Protein AF-A0A7W7ZHD9-F1 (afdb_monomer)

Sequence (230 aa):
MAAFVAQPAGSQAANLDRSTIVLDAAHGGIDGGAQIGEQVAEKDVTLTVAERLRVLLTADGFHVVMTRDGEADGGSLDHRAEVANRSNAVACVVVHASSSTKGVLVGTSALRSSVMRAANRPREEARTGVPWGRAQEAYVAQSGLLANQIGTALTRAGIPATMMRVMMRPLDNLTCPAISIEVGALSGEGAKATPVTDGGYQQRLAEAIAASLQLWRNQAQPADSMGAGL

Structure (mmCIF, N/CA/C/O backbone):
data_AF-A0A7W7ZHD9-F1
#
_entry.id   AF-A0A7W7ZHD9-F1
#
loop_
_atom_site.group_PDB
_atom_site.id
_atom_site.type_symbol
_atom_site.label_atom_id
_atom_site.label_alt_id
_atom_site.label_comp_id
_atom_site.label_asym_id
_atom_site.label_entity_id
_atom_site.label_seq_id
_atom_site.pdbx_PDB_ins_code
_atom_site.Cartn_x
_atom_site.Cartn_y
_atom_site.Cartn_z
_atom_site.occupancy
_atom_site.B_iso_or_equiv
_atom_site.auth_seq_id
_atom_site.auth_comp_id
_atom_site.auth_asym_id
_atom_site.auth_atom_id
_atom_site.pdbx_PDB_model_num
ATOM 1 N N . MET A 1 1 ? 10.851 -8.353 -61.183 1.00 40.66 1 MET A N 1
ATOM 2 C CA . MET A 1 1 ? 11.429 -8.262 -59.825 1.00 40.66 1 MET A CA 1
ATOM 3 C C . MET A 1 1 ? 10.644 -7.207 -59.063 1.00 40.66 1 MET A C 1
ATOM 5 O O . MET A 1 1 ? 10.754 -6.040 -59.404 1.00 40.66 1 MET A O 1
ATOM 9 N N . ALA A 1 2 ? 9.777 -7.616 -58.135 1.00 38.25 2 ALA A N 1
ATOM 10 C CA . ALA A 1 2 ? 9.009 -6.700 -57.294 1.00 38.25 2 ALA A CA 1
ATOM 11 C C . ALA A 1 2 ? 9.774 -6.486 -55.981 1.00 38.25 2 ALA A C 1
ATOM 13 O O . ALA A 1 2 ? 10.121 -7.457 -55.311 1.00 38.25 2 ALA A O 1
ATOM 14 N N . ALA A 1 3 ? 10.082 -5.232 -55.657 1.00 36.22 3 ALA A N 1
ATOM 15 C CA . ALA A 1 3 ? 10.747 -4.865 -54.415 1.00 36.22 3 ALA A CA 1
ATOM 16 C C . ALA A 1 3 ? 9.742 -4.928 -53.256 1.00 36.22 3 ALA A C 1
ATOM 18 O O . ALA A 1 3 ? 8.698 -4.278 -53.292 1.00 36.22 3 ALA A O 1
ATOM 19 N N . PHE A 1 4 ? 10.060 -5.725 -52.238 1.00 37.47 4 PHE A N 1
ATOM 20 C CA . PHE A 1 4 ? 9.306 -5.803 -50.994 1.00 37.47 4 PHE A CA 1
ATOM 21 C C . PHE A 1 4 ? 9.678 -4.586 -50.139 1.00 37.47 4 PHE A C 1
ATOM 23 O O . PHE A 1 4 ? 10.802 -4.489 -49.646 1.00 37.47 4 PHE A O 1
ATOM 30 N N . VAL A 1 5 ? 8.761 -3.628 -49.999 1.00 47.00 5 VAL A N 1
ATOM 31 C CA . VAL A 1 5 ? 8.919 -2.522 -49.047 1.00 47.00 5 VAL A CA 1
ATOM 32 C C . VAL A 1 5 ? 8.603 -3.081 -47.664 1.00 47.00 5 VAL A C 1
ATOM 34 O O . VAL A 1 5 ? 7.449 -3.374 -47.357 1.00 47.00 5 VAL A O 1
ATOM 37 N N . ALA A 1 6 ? 9.633 -3.272 -46.841 1.00 43.88 6 ALA A N 1
ATOM 38 C CA . ALA A 1 6 ? 9.457 -3.614 -45.438 1.00 43.88 6 ALA A CA 1
ATOM 39 C C . ALA A 1 6 ? 8.755 -2.446 -44.728 1.00 43.88 6 ALA A C 1
ATOM 41 O O . ALA A 1 6 ? 9.271 -1.329 -44.687 1.00 43.88 6 ALA A O 1
ATOM 42 N N . GLN A 1 7 ? 7.560 -2.702 -44.197 1.00 42.22 7 GLN A N 1
ATOM 43 C CA . GLN A 1 7 ? 6.879 -1.766 -43.307 1.00 42.22 7 GLN A CA 1
ATOM 44 C C . GLN A 1 7 ? 7.712 -1.593 -42.027 1.00 42.22 7 GLN A C 1
ATOM 46 O O . GLN A 1 7 ? 8.280 -2.578 -41.544 1.00 42.22 7 GLN A O 1
ATOM 51 N N . PRO A 1 8 ? 7.798 -0.378 -41.454 1.00 44.56 8 PRO A N 1
ATOM 52 C CA . PRO A 1 8 ? 8.443 -0.205 -40.164 1.00 44.56 8 PRO A CA 1
ATOM 53 C C . PRO A 1 8 ? 7.666 -1.021 -39.131 1.00 44.56 8 PRO A C 1
ATOM 55 O O . PRO A 1 8 ? 6.437 -0.954 -39.075 1.00 44.56 8 PRO A O 1
ATOM 58 N N . ALA A 1 9 ? 8.386 -1.814 -38.338 1.00 45.75 9 ALA A N 1
ATOM 59 C CA . ALA A 1 9 ? 7.821 -2.531 -37.210 1.00 45.75 9 ALA A CA 1
ATOM 60 C C . ALA A 1 9 ? 7.196 -1.503 -36.260 1.00 45.75 9 ALA A C 1
ATOM 62 O O . ALA A 1 9 ? 7.902 -0.815 -35.524 1.00 45.75 9 ALA A O 1
ATOM 63 N N . GLY A 1 10 ? 5.870 -1.363 -36.315 1.00 37.97 10 GLY A N 1
ATOM 64 C CA . GLY A 1 10 ? 5.127 -0.674 -35.276 1.00 37.97 10 GLY A CA 1
ATOM 65 C C . GLY A 1 10 ? 5.486 -1.343 -33.959 1.00 37.97 10 GLY A C 1
ATOM 66 O O . GLY A 1 10 ? 5.337 -2.558 -33.820 1.00 37.97 10 GLY A O 1
ATOM 67 N N . SER A 1 11 ? 6.016 -0.566 -33.021 1.00 44.19 11 SER A N 1
ATOM 68 C CA . SER A 1 11 ? 6.189 -0.993 -31.644 1.00 44.19 11 SER A CA 1
ATOM 69 C C . SER A 1 11 ? 4.819 -1.425 -31.131 1.00 44.19 11 SER A C 1
ATOM 71 O O . SER A 1 11 ? 3.965 -0.599 -30.814 1.00 44.19 11 SER A O 1
ATOM 73 N N . GLN A 1 12 ? 4.577 -2.736 -31.080 1.00 40.62 12 GLN A N 1
ATOM 74 C CA . GLN A 1 12 ? 3.517 -3.263 -30.240 1.00 40.62 12 GLN A CA 1
ATOM 75 C C . GLN A 1 12 ? 3.903 -2.869 -28.820 1.00 40.62 12 GLN A C 1
ATOM 77 O O . GLN A 1 12 ? 4.767 -3.498 -28.211 1.00 40.62 12 GLN A O 1
ATOM 82 N N . ALA A 1 13 ? 3.317 -1.780 -28.318 1.00 47.75 13 ALA A N 1
ATOM 83 C CA . ALA A 1 13 ? 3.264 -1.535 -26.892 1.00 47.75 13 ALA A CA 1
ATOM 84 C C . ALA A 1 13 ? 2.753 -2.839 -26.282 1.00 47.75 13 ALA A C 1
ATOM 86 O O . ALA A 1 13 ? 1.641 -3.261 -26.606 1.00 47.75 13 ALA A O 1
ATOM 87 N N . ALA A 1 14 ? 3.606 -3.524 -25.514 1.00 49.09 14 ALA A N 1
ATOM 88 C CA . ALA A 1 14 ? 3.233 -4.755 -24.841 1.00 49.09 14 ALA A CA 1
ATOM 89 C C . ALA A 1 14 ? 1.888 -4.496 -24.164 1.00 49.09 14 ALA A C 1
ATOM 91 O O . ALA A 1 14 ? 1.750 -3.535 -23.400 1.00 49.09 14 ALA A O 1
ATOM 92 N N . ASN A 1 15 ? 0.875 -5.265 -24.555 1.00 49.31 15 ASN A N 1
ATOM 93 C CA . ASN A 1 15 ? -0.478 -5.099 -24.060 1.00 49.31 15 ASN A CA 1
ATOM 94 C C . ASN A 1 15 ? -0.431 -5.531 -22.590 1.00 49.31 15 ASN A C 1
ATOM 96 O O . ASN A 1 15 ? -0.541 -6.717 -22.294 1.00 49.31 15 ASN A O 1
ATOM 100 N N . LEU A 1 16 ? -0.107 -4.592 -21.692 1.00 55.06 16 LEU A N 1
ATOM 101 C CA . LEU A 1 16 ? -0.143 -4.820 -20.254 1.00 55.06 16 LEU A CA 1
ATOM 102 C C . LEU A 1 16 ? -1.522 -5.396 -19.958 1.00 55.06 16 LEU A C 1
ATOM 104 O O . LEU A 1 16 ? -2.520 -4.819 -20.396 1.00 55.06 16 LEU A O 1
ATOM 108 N N . ASP A 1 17 ? -1.587 -6.515 -19.243 1.00 61.62 17 ASP A N 1
ATOM 109 C CA . ASP A 1 17 ? -2.847 -6.905 -18.633 1.00 61.62 17 ASP A CA 1
ATOM 110 C C . ASP A 1 17 ? -3.190 -5.805 -17.627 1.00 61.62 17 ASP A C 1
ATOM 112 O O . ASP A 1 17 ? -2.654 -5.745 -16.519 1.00 61.62 17 ASP A O 1
ATOM 116 N N . ARG A 1 18 ? -4.028 -4.856 -18.062 1.00 69.25 18 ARG A N 1
ATOM 117 C CA . ARG A 1 18 ? -4.333 -3.628 -17.319 1.00 69.25 18 ARG A CA 1
ATOM 118 C C . ARG A 1 18 ? -5.143 -3.893 -16.048 1.00 69.25 18 ARG A C 1
ATOM 120 O O . ARG A 1 18 ? -5.634 -2.954 -15.427 1.00 69.25 18 ARG A O 1
ATOM 127 N N . SER A 1 19 ? -5.306 -5.154 -15.676 1.00 85.06 19 SER A N 1
ATOM 128 C CA . SER A 1 19 ? -6.219 -5.606 -14.641 1.00 85.06 19 SER A CA 1
ATOM 129 C C . SER A 1 19 ? -5.495 -6.160 -13.420 1.00 85.06 19 SER A C 1
ATOM 131 O O . SER A 1 19 ? -6.178 -6.533 -12.475 1.00 85.06 19 SER A O 1
ATOM 133 N N . THR A 1 20 ? -4.157 -6.209 -13.386 1.00 95.69 20 THR A N 1
ATOM 134 C CA . THR A 1 20 ? -3.449 -6.780 -12.228 1.00 95.69 20 THR A CA 1
ATOM 135 C C . THR A 1 20 ? -3.080 -5.731 -11.182 1.00 95.69 20 THR A C 1
ATOM 137 O O . THR A 1 20 ? -2.382 -4.761 -11.481 1.00 95.69 20 THR A O 1
ATOM 140 N N . ILE A 1 21 ? -3.495 -5.949 -9.933 1.00 97.69 21 ILE A N 1
ATOM 141 C CA . ILE A 1 21 ? -3.075 -5.170 -8.760 1.00 97.69 21 ILE A CA 1
ATOM 142 C C . ILE A 1 21 ? -2.333 -6.094 -7.805 1.00 97.69 21 ILE A C 1
ATOM 144 O O . ILE A 1 21 ? -2.818 -7.181 -7.491 1.00 97.69 21 ILE A O 1
ATOM 148 N N . VAL A 1 22 ? -1.179 -5.650 -7.313 1.00 98.19 22 VAL A N 1
ATOM 149 C CA . VAL A 1 22 ? -0.467 -6.351 -6.242 1.00 98.19 22 VAL A CA 1
ATOM 150 C C . VAL A 1 22 ? -0.752 -5.673 -4.911 1.00 98.19 22 VAL A C 1
ATOM 152 O O . VAL A 1 22 ? -0.621 -4.455 -4.785 1.00 98.19 22 VAL A O 1
ATOM 155 N N . LEU A 1 23 ? -1.107 -6.473 -3.912 1.00 98.69 23 LEU A N 1
ATOM 156 C CA . LEU A 1 23 ? -1.279 -6.050 -2.530 1.00 98.69 23 LEU A CA 1
ATOM 157 C C . LEU A 1 23 ? -0.229 -6.748 -1.664 1.00 98.69 23 LEU A C 1
ATOM 159 O O . LEU A 1 23 ? -0.177 -7.975 -1.585 1.00 98.69 23 LEU A O 1
ATOM 163 N N . ASP A 1 24 ? 0.611 -5.956 -1.010 1.00 98.38 24 ASP A N 1
ATOM 164 C CA . ASP A 1 24 ? 1.592 -6.435 -0.047 1.00 98.38 24 ASP A CA 1
ATOM 165 C C . ASP A 1 24 ? 1.122 -6.101 1.367 1.00 98.38 24 ASP A C 1
ATOM 167 O O . ASP A 1 24 ? 1.204 -4.956 1.809 1.00 98.38 24 ASP A O 1
ATOM 171 N N . ALA A 1 25 ? 0.597 -7.100 2.076 1.00 98.25 25 ALA A N 1
ATOM 172 C CA . ALA A 1 25 ? 0.298 -6.969 3.496 1.00 98.25 25 ALA A CA 1
ATOM 173 C C . ALA A 1 25 ? 1.614 -7.095 4.275 1.00 98.25 25 ALA A C 1
ATOM 175 O O . ALA A 1 25 ? 2.169 -8.197 4.371 1.00 98.25 25 ALA A O 1
ATOM 176 N N . ALA A 1 26 ? 2.132 -5.985 4.807 1.00 96.94 26 ALA A N 1
ATOM 177 C CA . ALA A 1 26 ? 3.417 -5.981 5.498 1.00 96.94 26 ALA A CA 1
ATOM 178 C C . ALA A 1 26 ? 3.431 -6.945 6.693 1.00 96.94 26 ALA A C 1
ATOM 180 O O . ALA A 1 26 ? 2.376 -7.269 7.257 1.00 96.94 26 ALA A O 1
ATOM 181 N N . HIS A 1 27 ? 4.638 -7.387 7.062 1.00 96.38 27 HIS A N 1
ATOM 182 C CA . HIS A 1 27 ? 4.877 -8.369 8.126 1.00 96.38 27 HIS A CA 1
ATOM 183 C C . HIS A 1 27 ? 4.177 -9.715 7.849 1.00 96.38 27 HIS A C 1
ATOM 185 O O . HIS A 1 27 ? 3.740 -9.970 6.723 1.00 96.38 27 HIS A O 1
ATOM 191 N N . GLY A 1 28 ? 4.114 -10.610 8.834 1.00 94.62 28 GLY A N 1
ATOM 192 C CA . GLY A 1 28 ? 3.501 -11.934 8.711 1.00 94.62 28 GLY A CA 1
ATOM 193 C C . GLY A 1 28 ? 4.299 -13.019 9.434 1.00 94.62 28 GLY A C 1
ATOM 194 O O . GLY A 1 28 ? 5.487 -12.864 9.718 1.00 94.62 28 GLY A O 1
ATOM 195 N N . GLY A 1 29 ? 3.663 -14.161 9.701 1.00 93.06 29 GLY A N 1
ATOM 196 C CA . GLY A 1 29 ? 4.294 -15.258 10.431 1.00 93.06 29 GLY A CA 1
ATOM 197 C C . GLY A 1 29 ? 4.818 -14.803 11.793 1.00 93.06 29 GLY A C 1
ATOM 198 O O . GLY A 1 29 ? 4.044 -14.317 12.626 1.00 93.06 29 GLY A O 1
ATOM 199 N N . ILE A 1 30 ? 6.128 -14.975 12.008 1.00 93.25 30 ILE A N 1
ATOM 200 C CA . ILE A 1 30 ? 6.831 -14.574 13.238 1.00 93.25 30 ILE A CA 1
ATOM 201 C C . ILE A 1 30 ? 7.106 -13.066 13.313 1.00 93.25 30 ILE A C 1
ATOM 203 O O . ILE A 1 30 ? 7.286 -12.533 14.406 1.00 93.25 30 ILE A O 1
ATOM 207 N N . ASP A 1 31 ? 7.133 -12.376 12.173 1.00 94.75 31 ASP A N 1
ATOM 208 C CA . ASP A 1 31 ? 7.246 -10.925 12.143 1.00 94.75 31 ASP A CA 1
ATOM 209 C C . ASP A 1 31 ? 5.862 -10.323 12.411 1.00 94.75 31 ASP A C 1
ATOM 211 O O . ASP A 1 31 ? 4.975 -10.349 11.558 1.00 94.75 31 ASP A O 1
ATOM 215 N N . GLY A 1 32 ? 5.653 -9.835 13.633 1.00 94.50 32 GLY A N 1
ATOM 216 C CA . GLY A 1 32 ? 4.402 -9.195 14.040 1.00 94.50 32 GLY A CA 1
ATOM 217 C C . GLY A 1 32 ? 4.271 -7.738 13.590 1.00 94.50 32 GLY A C 1
ATOM 218 O O . GLY A 1 32 ? 3.161 -7.206 13.602 1.00 94.50 32 GLY A O 1
ATOM 219 N N . GLY A 1 33 ? 5.375 -7.097 13.195 1.00 95.25 33 GLY A N 1
ATOM 220 C CA . GLY A 1 33 ? 5.444 -5.644 13.044 1.00 95.25 33 GLY A CA 1
ATOM 221 C C . GLY A 1 33 ? 5.213 -4.896 14.360 1.00 95.25 33 GLY A C 1
ATOM 222 O O . GLY A 1 33 ? 5.516 -5.398 15.447 1.00 95.25 33 GLY A O 1
ATOM 223 N N . ALA A 1 34 ? 4.705 -3.668 14.270 1.00 93.44 34 ALA A N 1
ATOM 224 C CA . ALA A 1 34 ? 4.409 -2.842 15.434 1.00 93.44 34 ALA A CA 1
ATOM 225 C C . ALA A 1 34 ? 3.262 -3.409 16.293 1.00 93.44 34 ALA A C 1
ATOM 227 O O . ALA A 1 34 ? 2.321 -4.030 15.801 1.00 93.44 34 ALA A O 1
ATOM 228 N N . GLN A 1 35 ? 3.294 -3.122 17.597 1.00 94.19 35 GLN A N 1
ATOM 229 C CA . GLN A 1 35 ? 2.161 -3.394 18.481 1.00 94.19 35 GLN A CA 1
ATOM 230 C C . GLN A 1 35 ? 1.105 -2.282 18.346 1.00 94.19 35 GLN A C 1
ATOM 232 O O . GLN A 1 35 ? 1.385 -1.094 18.549 1.00 94.19 35 GLN A O 1
ATOM 237 N N . ILE A 1 36 ? -0.133 -2.664 18.036 1.00 90.25 36 ILE A N 1
ATOM 238 C CA . ILE A 1 36 ? -1.295 -1.779 17.937 1.00 90.25 36 ILE A CA 1
ATOM 239 C C . ILE A 1 36 ? -2.173 -1.976 19.179 1.00 90.25 36 ILE A C 1
ATOM 241 O O . ILE A 1 36 ? -2.865 -2.982 19.348 1.00 90.25 36 ILE A O 1
ATOM 245 N N . GLY A 1 37 ? -2.153 -0.983 20.071 1.00 83.69 37 GLY A N 1
ATOM 246 C CA . GLY A 1 37 ? -2.801 -1.102 21.378 1.00 83.69 37 GLY A CA 1
ATOM 247 C C . GLY A 1 37 ? -2.117 -2.167 22.238 1.00 83.69 37 GLY A C 1
ATOM 248 O O . GLY A 1 37 ? -0.903 -2.320 22.184 1.00 83.69 37 GLY A O 1
ATOM 249 N N . GLU A 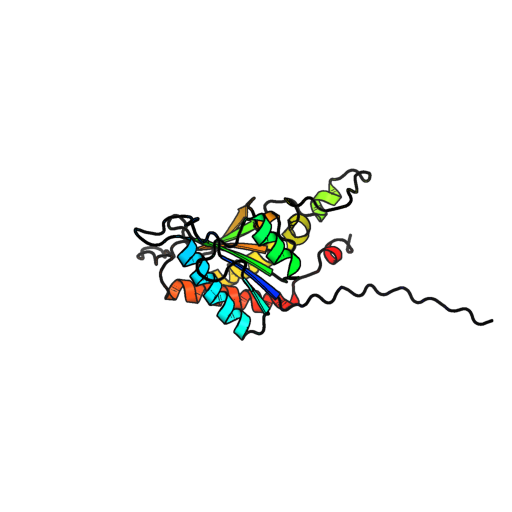1 38 ? -2.884 -2.901 23.041 1.00 80.69 38 GLU A N 1
ATOM 250 C CA . GLU A 1 38 ? -2.314 -3.882 23.978 1.00 80.69 38 GLU A CA 1
ATOM 251 C C . GLU A 1 38 ? -2.145 -5.286 23.384 1.00 80.69 38 GLU A C 1
ATOM 253 O O . GLU A 1 38 ? -1.348 -6.063 23.896 1.00 80.69 38 GLU A O 1
ATOM 258 N N . GLN A 1 39 ? -2.887 -5.638 22.325 1.00 86.12 39 GLN A N 1
ATOM 259 C CA . GLN A 1 39 ? -3.053 -7.049 21.932 1.00 86.12 39 GLN A CA 1
ATOM 260 C C . GLN A 1 39 ? -2.986 -7.331 20.429 1.00 86.12 39 GLN A C 1
ATOM 262 O O . GLN A 1 39 ? -2.852 -8.492 20.060 1.00 86.12 39 GLN A O 1
ATOM 267 N N . VAL A 1 40 ? -3.070 -6.317 19.563 1.00 94.75 40 VAL A N 1
ATOM 268 C CA . VAL A 1 40 ? -3.116 -6.534 18.109 1.00 94.75 40 VAL A CA 1
ATOM 269 C C . VAL A 1 40 ? -1.750 -6.261 17.497 1.00 94.75 40 VAL A C 1
ATOM 271 O O . VAL A 1 40 ? -1.155 -5.219 17.766 1.00 94.75 40 VAL A O 1
ATOM 274 N N . ALA A 1 41 ? -1.260 -7.180 16.672 1.00 96.69 41 ALA A N 1
ATOM 275 C CA . ALA A 1 41 ? -0.034 -6.979 15.916 1.00 96.69 41 ALA A CA 1
ATOM 276 C C . ALA A 1 41 ? -0.342 -6.259 14.593 1.00 96.69 41 ALA A C 1
ATOM 278 O O . ALA A 1 41 ? -1.415 -6.425 14.008 1.00 96.69 41 ALA A O 1
ATOM 279 N N . GLU A 1 42 ? 0.600 -5.466 14.090 1.00 97.38 42 GLU A N 1
ATOM 280 C CA . GLU A 1 42 ? 0.479 -4.780 12.801 1.00 97.38 42 GLU A CA 1
ATOM 281 C C . GLU A 1 42 ? 0.122 -5.754 11.675 1.00 97.38 42 GLU A C 1
ATOM 283 O O . GLU A 1 42 ? -0.780 -5.459 10.888 1.00 97.38 42 GLU A O 1
ATOM 288 N N . LYS A 1 43 ? 0.748 -6.940 11.648 1.00 97.06 43 LYS A N 1
ATOM 289 C CA . LYS A 1 43 ? 0.487 -7.973 10.630 1.00 97.06 43 LYS A CA 1
ATOM 290 C C . LYS A 1 43 ? -0.997 -8.347 10.485 1.00 97.06 43 LYS A C 1
ATOM 292 O O . LYS A 1 43 ? -1.426 -8.706 9.385 1.00 97.06 43 LYS A O 1
ATOM 297 N N . ASP A 1 44 ? -1.774 -8.260 11.564 1.00 97.06 44 ASP A N 1
ATOM 298 C CA . ASP A 1 44 ? -3.187 -8.647 11.574 1.00 97.06 44 ASP A CA 1
ATOM 299 C C . ASP A 1 44 ? -4.030 -7.554 10.907 1.00 97.06 44 ASP A C 1
ATOM 301 O O . ASP A 1 44 ? -4.942 -7.825 10.118 1.00 97.06 44 ASP A O 1
ATOM 305 N N . VAL A 1 45 ? -3.687 -6.289 11.169 1.00 97.62 45 VAL A N 1
ATOM 306 C CA . VAL A 1 45 ? -4.363 -5.141 10.558 1.00 97.62 45 VAL A CA 1
ATOM 307 C C . VAL A 1 45 ? -3.994 -5.016 9.083 1.00 97.62 45 VAL A C 1
ATOM 309 O O . VAL A 1 45 ? -4.885 -4.819 8.254 1.00 97.62 45 VAL A O 1
ATOM 312 N N . THR A 1 46 ? -2.717 -5.175 8.730 1.00 98.31 46 THR A N 1
ATOM 313 C CA . THR A 1 46 ? -2.276 -5.094 7.330 1.00 98.31 46 THR A CA 1
ATOM 314 C C . THR A 1 46 ? -2.921 -6.185 6.481 1.00 98.31 46 THR A C 1
ATOM 316 O O . THR A 1 46 ? -3.395 -5.888 5.383 1.00 98.31 46 THR A O 1
ATOM 319 N N . LEU A 1 47 ? -3.034 -7.413 7.009 1.00 98.31 47 LEU A N 1
ATOM 320 C CA . LEU A 1 47 ? -3.755 -8.500 6.346 1.00 98.31 47 LEU A CA 1
ATOM 321 C C . LEU A 1 47 ? -5.233 -8.158 6.172 1.00 98.31 47 LEU A C 1
ATOM 323 O O . LEU A 1 47 ? -5.746 -8.231 5.060 1.00 98.31 47 LEU A O 1
ATOM 327 N N . THR A 1 48 ? -5.899 -7.718 7.243 1.00 98.12 48 THR A N 1
ATOM 328 C CA . THR A 1 48 ? -7.334 -7.400 7.205 1.00 98.12 48 THR A CA 1
ATOM 329 C C . THR A 1 48 ? -7.645 -6.315 6.169 1.00 98.12 48 THR A C 1
ATOM 331 O O . THR A 1 48 ? -8.600 -6.431 5.400 1.00 98.12 48 THR A O 1
ATOM 334 N N . VAL A 1 49 ? -6.840 -5.250 6.111 1.00 98.56 49 VAL A N 1
ATOM 335 C CA . VAL A 1 49 ? -7.017 -4.174 5.124 1.00 98.56 49 VAL A CA 1
ATOM 336 C C . VAL A 1 49 ? -6.748 -4.680 3.704 1.00 98.56 49 VAL A C 1
ATOM 338 O O . VAL A 1 49 ? -7.532 -4.390 2.798 1.00 98.56 49 VAL A O 1
ATOM 341 N N . ALA A 1 50 ? -5.688 -5.466 3.497 1.00 98.56 50 ALA A N 1
ATOM 342 C CA . ALA A 1 50 ? -5.366 -6.026 2.188 1.00 98.56 50 ALA A CA 1
ATOM 343 C C . ALA A 1 50 ? -6.438 -7.016 1.694 1.00 98.56 50 ALA A C 1
ATOM 345 O O . ALA A 1 50 ? -6.797 -6.996 0.520 1.00 98.56 50 ALA A O 1
ATOM 346 N N . GLU A 1 51 ? -7.033 -7.821 2.575 1.00 98.56 51 GLU A N 1
ATOM 347 C CA . GLU A 1 51 ? -8.135 -8.722 2.227 1.00 98.56 51 GLU A CA 1
ATOM 348 C C . GLU A 1 51 ? -9.409 -7.965 1.838 1.00 98.56 51 GLU A C 1
ATOM 350 O O . GLU A 1 51 ? -10.067 -8.337 0.862 1.00 98.56 51 GLU A O 1
ATOM 355 N N . ARG A 1 52 ? -9.737 -6.868 2.536 1.00 98.75 52 ARG A N 1
ATOM 356 C CA . ARG A 1 52 ? -10.851 -5.983 2.147 1.00 98.75 52 ARG A CA 1
ATOM 357 C C . ARG A 1 52 ? -10.625 -5.386 0.76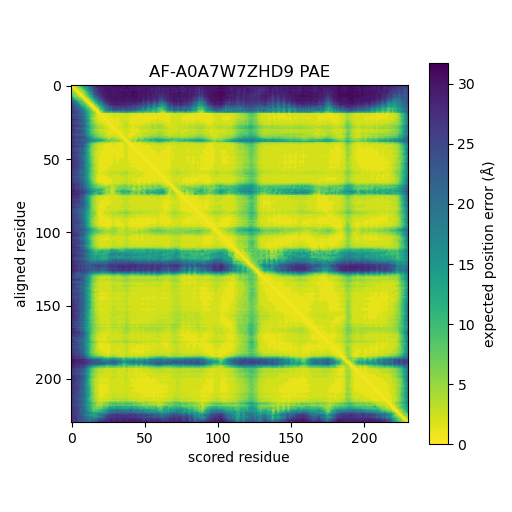2 1.00 98.75 52 ARG A C 1
ATOM 359 O O . ARG A 1 52 ? -11.528 -5.421 -0.073 1.00 98.75 52 ARG A O 1
ATOM 366 N N . LEU A 1 53 ? -9.414 -4.893 0.499 1.00 98.69 53 LEU A N 1
ATOM 367 C CA . LEU A 1 53 ? -9.023 -4.402 -0.824 1.00 98.69 53 LEU A CA 1
ATOM 368 C C . LEU A 1 53 ? -9.138 -5.498 -1.882 1.00 98.69 53 LEU A C 1
ATOM 370 O O . LEU A 1 53 ? -9.714 -5.251 -2.938 1.00 98.69 53 LEU A O 1
ATOM 374 N N . ARG A 1 54 ? -8.654 -6.711 -1.593 1.00 98.56 54 ARG A N 1
ATOM 375 C CA . ARG A 1 54 ? -8.759 -7.856 -2.503 1.00 98.56 54 ARG A CA 1
ATOM 376 C C . ARG A 1 54 ? -10.207 -8.127 -2.885 1.00 98.56 54 ARG A C 1
ATOM 378 O O . ARG A 1 54 ? -10.481 -8.282 -4.071 1.00 98.56 54 ARG A O 1
ATOM 385 N N . VAL A 1 55 ? -11.124 -8.163 -1.918 1.00 98.56 55 VAL A N 1
ATOM 386 C CA . VAL A 1 55 ? -12.552 -8.410 -2.178 1.00 98.56 55 VAL A CA 1
ATOM 387 C C . VAL A 1 55 ? -13.138 -7.335 -3.093 1.00 98.56 55 VAL A C 1
ATOM 389 O O . VAL A 1 55 ? -13.748 -7.674 -4.106 1.00 98.56 55 VAL A O 1
ATOM 392 N N . LEU A 1 56 ? -12.915 -6.057 -2.772 1.00 98.62 56 LEU A N 1
ATOM 393 C CA . LEU A 1 56 ? -13.435 -4.928 -3.549 1.00 98.62 56 LEU A CA 1
ATOM 394 C C . LEU A 1 56 ? -12.877 -4.925 -4.979 1.00 98.62 56 LEU A C 1
ATOM 396 O O . LEU A 1 56 ? -13.632 -4.958 -5.943 1.00 98.62 56 LEU A O 1
ATOM 400 N N . LEU A 1 57 ? -11.553 -4.993 -5.121 1.00 98.06 57 LEU A N 1
ATOM 401 C CA . LEU A 1 57 ? -10.882 -4.964 -6.421 1.00 98.06 57 LEU A CA 1
ATOM 402 C C . LEU A 1 57 ? -11.242 -6.178 -7.289 1.00 98.06 57 LEU A C 1
ATOM 404 O O . LEU A 1 57 ? -11.437 -6.033 -8.496 1.00 98.06 57 LEU A O 1
ATOM 408 N N . THR A 1 58 ? -11.373 -7.366 -6.691 1.00 97.81 58 THR A N 1
ATOM 409 C CA . THR A 1 58 ? -11.828 -8.564 -7.420 1.00 97.81 58 THR A CA 1
ATOM 410 C C . THR A 1 58 ? -13.253 -8.376 -7.937 1.00 97.81 58 THR A C 1
ATOM 412 O O . THR A 1 58 ? -13.531 -8.711 -9.088 1.00 97.81 58 THR A O 1
ATOM 415 N N . ALA A 1 59 ? -14.148 -7.800 -7.126 1.00 97.25 59 ALA A N 1
ATOM 416 C CA . ALA A 1 59 ? -15.517 -7.499 -7.546 1.00 97.25 59 ALA A CA 1
ATOM 417 C C . ALA A 1 59 ? -15.566 -6.498 -8.716 1.00 97.25 59 ALA A C 1
ATOM 419 O O . ALA A 1 59 ? -16.456 -6.582 -9.560 1.00 97.25 59 ALA A O 1
ATOM 420 N N . ASP A 1 60 ? -14.567 -5.621 -8.823 1.00 94.75 60 ASP A N 1
ATOM 421 C CA . ASP A 1 60 ? -14.423 -4.667 -9.927 1.00 94.75 60 ASP A CA 1
ATOM 422 C C . ASP A 1 60 ? -13.736 -5.248 -11.173 1.00 94.75 60 ASP A C 1
ATOM 424 O O . ASP A 1 60 ? -13.489 -4.528 -12.149 1.00 94.75 60 ASP A O 1
ATOM 428 N N . GLY A 1 61 ? -13.399 -6.539 -11.157 1.00 94.56 61 GLY A N 1
ATOM 429 C CA . GLY A 1 61 ? -12.775 -7.246 -12.274 1.00 94.56 61 GLY A CA 1
ATOM 430 C C . GLY A 1 61 ? -11.255 -7.108 -12.354 1.00 94.56 61 GLY A C 1
ATOM 431 O O . GLY A 1 61 ? -10.690 -7.359 -13.417 1.00 94.56 61 GLY A O 1
ATOM 432 N N . PHE A 1 62 ? -10.579 -6.706 -11.272 1.00 96.44 62 PHE A N 1
ATOM 433 C CA . PHE A 1 62 ? -9.122 -6.822 -11.198 1.00 96.44 62 PHE A CA 1
ATOM 434 C C . PHE A 1 62 ? -8.698 -8.263 -10.885 1.00 96.44 62 PHE A C 1
ATOM 436 O O . PHE A 1 62 ? -9.319 -8.957 -10.080 1.00 96.44 62 PHE A O 1
ATOM 443 N N . HIS A 1 63 ? -7.580 -8.687 -11.467 1.00 96.69 63 HIS A N 1
ATOM 444 C CA . HIS A 1 63 ? -6.793 -9.797 -10.958 1.00 96.69 63 HIS A CA 1
ATOM 445 C C . HIS A 1 63 ? -5.947 -9.293 -9.781 1.00 96.69 63 HIS A C 1
ATOM 447 O O . HIS A 1 63 ? -5.123 -8.393 -9.938 1.00 96.69 63 HIS A O 1
ATOM 453 N N . VAL A 1 64 ? -6.164 -9.835 -8.584 1.00 97.81 64 VAL A N 1
ATOM 454 C CA . VAL A 1 64 ? -5.448 -9.392 -7.381 1.00 97.81 64 VAL A CA 1
ATOM 455 C C . VAL A 1 64 ? -4.418 -10.433 -6.974 1.00 97.81 64 VAL A C 1
ATOM 457 O O . VAL A 1 64 ? -4.768 -11.577 -6.688 1.00 97.81 64 VAL A O 1
ATOM 460 N N . VAL A 1 65 ? -3.158 -10.011 -6.900 1.00 97.69 65 VAL A N 1
ATOM 461 C CA . VAL A 1 65 ? -2.047 -10.819 -6.392 1.00 97.69 65 VAL A CA 1
ATOM 462 C C . VAL A 1 65 ? -1.690 -10.330 -4.994 1.00 97.69 65 VAL A C 1
ATOM 464 O O . VAL A 1 65 ? -1.309 -9.177 -4.811 1.00 97.69 65 VAL A O 1
ATOM 467 N N . MET A 1 66 ? -1.796 -11.209 -4.003 1.00 97.94 66 MET A N 1
ATOM 468 C CA . MET A 1 66 ? -1.315 -10.946 -2.647 1.00 97.94 66 MET A CA 1
ATOM 469 C C . MET A 1 66 ? 0.116 -11.479 -2.500 1.00 97.94 66 MET A C 1
ATOM 471 O O . MET A 1 66 ? 0.426 -12.553 -3.014 1.00 97.94 66 MET A O 1
ATOM 475 N N . THR A 1 67 ? 0.995 -10.775 -1.784 1.00 96.19 67 THR A N 1
ATOM 476 C CA . THR A 1 67 ? 2.344 -11.298 -1.454 1.00 96.19 67 THR A CA 1
ATOM 477 C C . THR A 1 67 ? 2.325 -12.342 -0.335 1.00 96.19 67 THR A C 1
ATOM 479 O O . THR A 1 67 ? 3.276 -13.107 -0.184 1.00 96.19 67 THR A O 1
ATOM 482 N N . ARG A 1 68 ? 1.236 -12.387 0.439 1.00 94.12 68 ARG A N 1
ATOM 483 C CA . ARG A 1 68 ? 0.921 -13.439 1.406 1.00 94.12 68 ARG A CA 1
ATOM 484 C C . ARG A 1 68 ? -0.583 -13.616 1.548 1.00 94.12 68 ARG A C 1
ATOM 486 O O . ARG A 1 68 ? -1.328 -12.645 1.451 1.00 94.12 68 ARG A O 1
ATOM 493 N N . ASP A 1 69 ? -0.987 -14.837 1.874 1.00 86.06 69 ASP A N 1
ATOM 494 C CA . ASP A 1 69 ? -2.345 -15.175 2.291 1.00 86.06 69 ASP A CA 1
ATOM 495 C C . ASP A 1 69 ? -2.315 -15.695 3.735 1.00 86.06 69 ASP A C 1
ATOM 497 O O . ASP A 1 69 ? -1.452 -16.500 4.101 1.00 86.06 69 ASP A O 1
ATOM 501 N N . GLY A 1 70 ? -3.258 -15.241 4.565 1.00 89.00 70 GLY A N 1
ATOM 502 C CA . GLY A 1 70 ? -3.349 -15.650 5.967 1.00 89.00 70 GLY A CA 1
ATOM 503 C C . GLY A 1 70 ? -2.091 -15.332 6.789 1.00 89.00 70 GLY A C 1
ATOM 504 O O . GLY A 1 70 ? -1.412 -14.322 6.581 1.00 89.00 70 GLY A O 1
ATOM 505 N N . GLU A 1 71 ? -1.765 -16.234 7.717 1.00 84.56 71 GLU A N 1
ATOM 506 C CA . GLU A 1 71 ? -0.664 -16.091 8.683 1.00 84.56 71 GLU A CA 1
ATOM 507 C C . GLU A 1 71 ? 0.742 -16.320 8.104 1.00 84.56 71 GLU A C 1
ATOM 509 O O . GLU A 1 71 ? 1.720 -16.294 8.852 1.00 84.56 71 GLU A O 1
ATOM 514 N N . ALA A 1 72 ? 0.880 -16.561 6.796 1.00 83.19 72 ALA A N 1
ATOM 515 C CA . ALA A 1 72 ? 2.189 -16.749 6.177 1.00 83.19 72 ALA A CA 1
ATOM 516 C C . ALA A 1 72 ? 3.083 -15.507 6.358 1.00 83.19 72 ALA A C 1
ATOM 518 O O . ALA A 1 72 ? 2.605 -14.375 6.408 1.00 83.19 72 ALA A O 1
ATOM 519 N N . ASP A 1 73 ? 4.399 -15.703 6.420 1.00 80.94 73 ASP A N 1
ATOM 520 C CA . ASP A 1 73 ? 5.368 -14.608 6.567 1.00 80.94 73 ASP A CA 1
ATOM 521 C C . ASP A 1 73 ? 5.594 -13.789 5.291 1.00 80.94 73 ASP A C 1
ATOM 523 O O . ASP A 1 73 ? 6.331 -12.808 5.325 1.00 80.94 73 ASP A O 1
ATOM 527 N N . GLY A 1 74 ? 4.981 -14.180 4.167 1.00 77.25 74 GLY A N 1
ATOM 528 C CA . GLY A 1 74 ? 5.163 -13.555 2.853 1.00 77.25 74 GLY A CA 1
ATOM 529 C C . GLY A 1 74 ? 6.593 -13.604 2.310 1.00 77.25 74 GLY A C 1
ATOM 530 O O . GLY A 1 74 ? 6.884 -12.946 1.315 1.00 77.25 74 GLY A O 1
ATOM 531 N N . GLY A 1 75 ? 7.493 -14.353 2.949 1.00 89.25 75 GLY A N 1
ATOM 532 C CA . GLY A 1 75 ? 8.908 -14.414 2.615 1.00 89.25 75 GLY A CA 1
ATOM 533 C C . GLY A 1 75 ? 9.675 -13.104 2.836 1.00 89.25 75 GLY A C 1
ATOM 534 O O . GLY A 1 75 ? 9.207 -12.138 3.446 1.00 89.25 75 GLY A O 1
ATOM 535 N N . SER A 1 76 ? 10.906 -13.075 2.319 1.00 94.44 76 SER A N 1
ATOM 536 C CA . SER A 1 76 ? 11.780 -11.901 2.391 1.00 94.44 76 SER A CA 1
ATOM 537 C C . SER A 1 76 ? 11.213 -10.711 1.607 1.00 94.44 76 SER A C 1
ATOM 539 O O . SER A 1 76 ? 10.430 -10.871 0.673 1.00 94.44 76 SER A O 1
ATOM 541 N N . LEU A 1 77 ? 11.675 -9.496 1.922 1.00 95.94 77 LEU A N 1
ATOM 542 C CA . LEU A 1 77 ? 11.304 -8.295 1.155 1.00 95.94 77 LEU A CA 1
ATOM 543 C C . LEU A 1 77 ? 11.649 -8.435 -0.341 1.00 95.94 77 LEU A C 1
ATOM 545 O O . LEU A 1 77 ? 10.911 -7.941 -1.189 1.00 95.94 77 LEU A O 1
ATOM 549 N N . ASP A 1 78 ? 12.731 -9.148 -0.672 1.00 96.25 78 ASP A N 1
ATOM 550 C CA . ASP A 1 78 ? 13.089 -9.434 -2.064 1.00 96.25 78 ASP A CA 1
ATOM 551 C C . ASP A 1 78 ? 12.092 -10.407 -2.708 1.00 96.25 78 ASP A C 1
ATOM 553 O O . ASP A 1 78 ? 11.649 -10.163 -3.827 1.00 96.25 78 ASP A O 1
ATOM 557 N N . HIS A 1 79 ? 11.651 -11.442 -1.985 1.00 95.62 79 HIS A N 1
ATOM 558 C CA . HIS A 1 79 ? 10.620 -12.363 -2.466 1.00 95.62 79 HIS A CA 1
ATOM 559 C C . HIS A 1 79 ? 9.295 -11.643 -2.756 1.00 95.62 79 HIS A C 1
ATOM 561 O O . HIS A 1 79 ? 8.691 -11.850 -3.808 1.00 95.62 79 HIS A O 1
ATOM 567 N N . ARG A 1 80 ? 8.866 -10.741 -1.868 1.00 97.06 80 ARG A N 1
ATOM 568 C CA . ARG A 1 80 ? 7.648 -9.933 -2.051 1.00 97.06 80 ARG A CA 1
ATOM 569 C C . ARG A 1 80 ? 7.727 -9.065 -3.306 1.00 97.06 80 ARG A C 1
ATOM 571 O O . ARG A 1 80 ? 6.797 -9.048 -4.112 1.00 97.06 80 ARG A O 1
ATOM 578 N N . ALA A 1 81 ? 8.861 -8.393 -3.510 1.00 97.25 81 ALA A N 1
ATOM 579 C CA . ALA A 1 81 ? 9.105 -7.609 -4.717 1.00 97.25 81 ALA A CA 1
ATOM 580 C C . ALA A 1 81 ? 9.172 -8.487 -5.976 1.00 97.25 81 ALA A C 1
ATOM 582 O O . ALA A 1 81 ? 8.641 -8.115 -7.016 1.00 97.25 81 ALA A O 1
ATOM 583 N N . GLU A 1 82 ? 9.766 -9.674 -5.900 1.00 96.19 82 GLU A N 1
ATOM 584 C CA . GLU A 1 82 ? 9.783 -10.631 -7.004 1.00 96.19 82 GLU A CA 1
ATOM 585 C C . GLU A 1 82 ? 8.382 -11.116 -7.405 1.00 96.19 82 GLU A C 1
ATOM 587 O O . GLU A 1 82 ? 8.080 -11.187 -8.598 1.00 96.19 82 GLU A O 1
ATOM 592 N N . VAL A 1 83 ? 7.523 -11.442 -6.432 1.00 95.31 83 VAL A N 1
ATOM 593 C CA . VAL A 1 83 ? 6.112 -11.789 -6.674 1.00 95.31 83 VAL A CA 1
ATOM 594 C C . VAL A 1 83 ? 5.421 -10.648 -7.419 1.00 95.31 83 VAL A C 1
ATOM 596 O O . VAL A 1 83 ? 4.815 -10.872 -8.469 1.00 95.31 83 VAL A O 1
ATOM 599 N N . ALA A 1 84 ? 5.586 -9.414 -6.941 1.00 95.69 84 ALA A N 1
ATOM 600 C CA . ALA A 1 84 ? 4.996 -8.240 -7.571 1.00 95.69 84 ALA A CA 1
ATOM 601 C C . ALA A 1 84 ? 5.509 -8.016 -9.006 1.00 95.69 84 ALA A C 1
ATOM 603 O O . ALA A 1 84 ? 4.724 -7.842 -9.940 1.00 95.69 84 ALA A O 1
ATOM 604 N N . ASN A 1 85 ? 6.826 -8.081 -9.202 1.00 95.00 85 ASN A N 1
ATOM 605 C CA . ASN A 1 85 ? 7.474 -7.753 -10.472 1.00 95.00 85 ASN A CA 1
ATOM 606 C C . ASN A 1 85 ? 7.185 -8.778 -11.575 1.00 95.00 85 ASN A C 1
ATOM 608 O O . ASN A 1 85 ? 7.192 -8.429 -12.752 1.00 95.00 85 ASN A O 1
ATOM 612 N N . ARG A 1 86 ? 6.879 -10.032 -11.216 1.00 94.12 86 ARG A N 1
ATOM 613 C CA . ARG A 1 86 ? 6.434 -11.062 -12.173 1.00 94.12 86 ARG A CA 1
ATOM 614 C C . ARG A 1 86 ? 4.962 -10.930 -12.578 1.00 94.12 86 ARG A C 1
ATOM 616 O O . ARG A 1 86 ? 4.537 -11.613 -13.505 1.00 94.12 86 ARG A O 1
ATOM 623 N N . SER A 1 87 ? 4.194 -10.070 -11.909 1.00 92.62 87 SER A N 1
ATOM 624 C CA . SER A 1 87 ? 2.734 -10.000 -12.057 1.00 92.62 87 SER A CA 1
ATOM 625 C C . SER A 1 87 ? 2.249 -8.997 -13.113 1.00 92.62 87 SER A C 1
ATOM 627 O O . SER A 1 87 ? 1.050 -8.918 -13.358 1.00 92.62 87 SER A O 1
ATOM 629 N N . ASN A 1 88 ? 3.146 -8.222 -13.742 1.00 88.88 88 ASN A N 1
ATOM 630 C CA . ASN A 1 88 ? 2.791 -7.146 -14.687 1.00 88.88 88 ASN A CA 1
ATOM 631 C C . ASN A 1 88 ? 1.728 -6.174 -14.130 1.00 88.88 88 ASN A C 1
ATOM 633 O O . ASN A 1 88 ? 0.831 -5.734 -14.848 1.00 88.88 88 ASN A O 1
ATOM 637 N N . ALA A 1 89 ? 1.806 -5.868 -12.833 1.00 94.00 89 ALA A N 1
ATOM 638 C CA . ALA A 1 89 ? 0.784 -5.099 -12.137 1.00 94.00 89 ALA A CA 1
ATOM 639 C C . ALA A 1 89 ? 0.741 -3.628 -12.578 1.00 94.00 89 ALA A C 1
ATOM 641 O O . ALA A 1 89 ? 1.777 -2.975 -12.722 1.00 94.00 89 ALA A O 1
ATOM 642 N N . VAL A 1 90 ? -0.468 -3.077 -12.717 1.00 94.56 90 VAL A N 1
ATOM 643 C CA . VAL A 1 90 ? -0.677 -1.644 -12.994 1.00 94.56 90 VAL A CA 1
ATOM 644 C C . VAL A 1 90 ? -0.539 -0.777 -11.748 1.00 94.56 90 VAL A C 1
ATOM 646 O O . VAL A 1 90 ? -0.305 0.428 -11.860 1.00 94.56 90 VAL A O 1
ATOM 649 N N . ALA A 1 91 ? -0.672 -1.377 -10.566 1.00 97.06 91 ALA A N 1
ATOM 650 C CA . ALA A 1 91 ? -0.327 -0.755 -9.300 1.00 97.06 91 ALA A CA 1
ATOM 651 C C . ALA A 1 91 ? 0.089 -1.800 -8.261 1.00 97.06 91 ALA A C 1
ATOM 653 O O . ALA A 1 91 ? -0.414 -2.926 -8.254 1.00 97.06 91 ALA A O 1
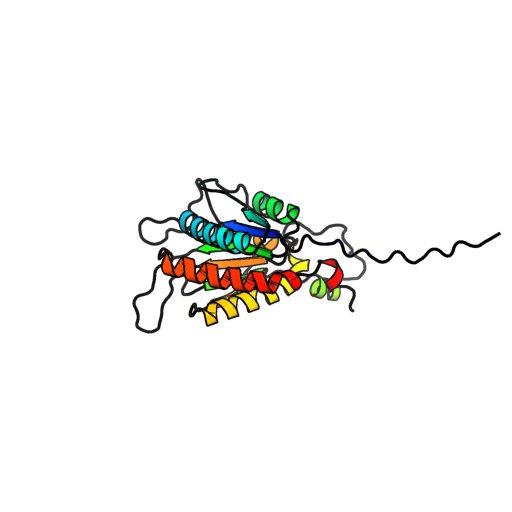ATOM 654 N N . CYS A 1 92 ? 0.969 -1.387 -7.357 1.00 98.25 92 CYS A N 1
ATOM 655 C CA . CYS A 1 92 ? 1.397 -2.169 -6.209 1.00 98.25 92 CYS A CA 1
ATOM 656 C C . CYS A 1 92 ? 1.176 -1.362 -4.922 1.00 98.25 92 CYS A C 1
ATOM 658 O O . CYS A 1 92 ? 1.633 -0.223 -4.808 1.00 98.25 92 CYS A O 1
ATOM 660 N N . VAL A 1 93 ? 0.464 -1.936 -3.955 1.00 98.69 93 VAL A N 1
ATOM 661 C CA . VAL A 1 93 ? 0.100 -1.263 -2.702 1.00 98.69 93 VAL A CA 1
ATOM 662 C C . VAL A 1 93 ? 0.690 -2.030 -1.531 1.00 98.69 93 VAL A C 1
ATOM 664 O O . VAL A 1 93 ? 0.302 -3.167 -1.282 1.00 98.69 93 VAL A O 1
ATOM 667 N N . VAL A 1 94 ? 1.613 -1.399 -0.809 1.00 98.62 94 VAL A N 1
ATOM 668 C CA . VAL A 1 94 ? 2.197 -1.940 0.424 1.00 98.62 94 VAL A CA 1
ATOM 669 C C . VAL A 1 94 ? 1.428 -1.378 1.614 1.00 98.62 94 VAL A C 1
ATOM 671 O O . VAL A 1 94 ? 1.402 -0.166 1.806 1.00 98.62 94 VAL A O 1
ATOM 674 N N . VAL A 1 95 ? 0.783 -2.231 2.402 1.00 98.56 95 VAL A N 1
ATOM 675 C CA . VAL A 1 95 ? -0.046 -1.822 3.542 1.00 98.56 95 VAL A CA 1
ATOM 676 C C . VAL A 1 95 ? 0.716 -2.042 4.842 1.00 98.56 95 VAL A C 1
ATOM 678 O O . VAL A 1 95 ? 1.098 -3.170 5.144 1.00 98.56 95 VAL A O 1
ATOM 681 N N . HIS A 1 96 ? 0.866 -0.969 5.611 1.00 98.12 96 HIS A N 1
ATOM 682 C CA . HIS A 1 96 ? 1.418 -0.910 6.963 1.00 98.12 96 HIS A CA 1
ATOM 683 C C . HIS A 1 96 ? 0.400 -0.305 7.932 1.00 98.12 96 HIS A C 1
ATOM 685 O O . HIS A 1 96 ? -0.602 0.290 7.516 1.00 98.12 96 HIS A O 1
ATOM 691 N N . ALA A 1 97 ? 0.641 -0.447 9.232 1.00 97.56 97 ALA A N 1
ATOM 692 C CA . ALA A 1 97 ? -0.219 0.143 10.247 1.00 97.56 97 ALA A CA 1
ATOM 693 C C . ALA A 1 97 ? 0.533 0.458 11.542 1.00 97.56 97 ALA A C 1
ATOM 695 O O . ALA A 1 97 ? 1.304 -0.352 12.048 1.00 97.56 97 ALA A O 1
ATOM 696 N N . SER A 1 98 ? 0.214 1.600 12.150 1.00 93.00 98 SER A N 1
ATOM 697 C CA . SER A 1 98 ? 0.817 2.015 13.415 1.00 93.00 98 SER A CA 1
ATOM 698 C C . SER A 1 98 ? -0.164 2.767 14.306 1.00 93.00 98 SER A C 1
ATOM 700 O O . SER A 1 98 ? -1.002 3.547 13.855 1.00 93.00 98 SER A O 1
ATOM 702 N N . SER A 1 99 ? -0.010 2.585 15.617 1.00 87.75 99 SER A N 1
ATOM 703 C CA . SER A 1 99 ? -0.741 3.342 16.635 1.00 87.75 99 SER A CA 1
ATOM 704 C C . SER A 1 99 ? -0.210 4.770 16.838 1.00 87.75 99 SER A C 1
ATOM 706 O O . SER A 1 99 ? -0.930 5.610 17.379 1.00 87.75 99 SER A O 1
ATOM 708 N N . SER A 1 100 ? 1.019 5.071 16.402 1.00 87.12 100 SER A N 1
ATOM 709 C CA . SER A 1 100 ? 1.645 6.395 16.562 1.00 87.12 100 SER A CA 1
ATOM 710 C C . SER A 1 100 ? 1.315 7.374 15.429 1.00 87.12 100 SER A C 1
ATOM 712 O O . SER A 1 100 ? 1.483 8.586 15.589 1.00 87.12 100 SER A O 1
ATOM 714 N N . THR A 1 101 ? 0.810 6.865 14.305 1.00 89.19 101 THR A N 1
ATOM 715 C CA . THR A 1 101 ? 0.419 7.655 13.134 1.00 89.19 101 THR A CA 1
ATOM 716 C C . THR A 1 101 ? -1.003 8.202 13.304 1.00 89.19 101 THR A C 1
ATOM 718 O O . THR A 1 101 ? -1.884 7.530 13.843 1.00 89.19 101 THR A O 1
ATOM 721 N N . LYS A 1 102 ? -1.249 9.429 12.825 1.00 91.69 102 LYS A N 1
ATOM 722 C CA . LYS A 1 102 ? -2.586 10.046 12.768 1.00 91.69 102 LYS A CA 1
ATOM 723 C C . LYS A 1 102 ? -3.027 10.195 11.315 1.00 91.69 102 LYS A C 1
ATOM 725 O O . LYS A 1 102 ? -2.288 10.766 10.515 1.00 91.69 102 LYS A O 1
ATOM 730 N N . GLY A 1 103 ? -4.233 9.735 10.996 1.00 94.31 103 GLY A N 1
ATOM 731 C CA . GLY A 1 103 ? -4.714 9.650 9.616 1.00 94.31 103 GLY A CA 1
ATOM 732 C C . GLY A 1 103 ? -3.960 8.583 8.822 1.00 94.31 103 GLY A C 1
ATOM 733 O O . GLY A 1 103 ? -3.541 7.575 9.382 1.00 94.31 103 GLY A O 1
ATOM 734 N N . VAL A 1 104 ? -3.789 8.802 7.522 1.00 97.69 104 VAL A N 1
ATOM 735 C CA . VAL A 1 104 ? -3.070 7.894 6.620 1.00 97.69 104 VAL A CA 1
ATOM 736 C C . VAL A 1 104 ? -1.838 8.591 6.055 1.00 97.69 104 VAL A C 1
ATOM 738 O O . VAL A 1 104 ? -1.940 9.721 5.575 1.00 97.69 104 VAL A O 1
ATOM 741 N N . LEU A 1 105 ? -0.680 7.928 6.057 1.00 98.00 105 LEU A N 1
ATOM 742 C CA . LEU A 1 105 ? 0.454 8.378 5.241 1.00 98.00 105 LEU A CA 1
ATOM 743 C C . LEU A 1 105 ? 0.442 7.610 3.923 1.00 98.00 105 LEU A C 1
ATOM 745 O O . LEU A 1 105 ? 0.397 6.382 3.914 1.00 98.00 105 LEU A O 1
ATOM 749 N N . VAL A 1 106 ? 0.486 8.338 2.811 1.00 98.56 106 VAL A N 1
ATOM 750 C CA . VAL A 1 106 ? 0.613 7.758 1.473 1.00 98.56 106 VAL A CA 1
ATOM 751 C C . VAL A 1 106 ? 2.045 7.995 1.004 1.00 98.56 106 VAL A C 1
ATOM 753 O O . VAL A 1 106 ? 2.431 9.111 0.636 1.00 98.56 106 VAL A O 1
ATOM 756 N N . GLY A 1 107 ? 2.858 6.947 1.086 1.00 98.12 107 GLY A N 1
ATOM 757 C CA . GLY A 1 107 ? 4.276 6.973 0.768 1.00 98.12 107 GLY A CA 1
ATOM 758 C C . GLY A 1 107 ? 4.566 6.598 -0.680 1.00 98.12 107 GLY A C 1
ATOM 759 O O . GLY A 1 107 ? 3.923 5.737 -1.274 1.00 98.12 107 GLY A O 1
ATOM 760 N N . THR A 1 108 ? 5.581 7.237 -1.252 1.00 98.44 108 THR A N 1
ATOM 761 C CA . THR A 1 108 ? 6.186 6.863 -2.539 1.00 98.44 108 THR A CA 1
ATOM 762 C C . THR A 1 108 ? 7.698 6.754 -2.386 1.00 98.44 108 THR A C 1
ATOM 764 O O . THR A 1 108 ? 8.273 7.303 -1.443 1.00 98.44 108 THR A O 1
ATOM 767 N N . SER A 1 109 ? 8.369 6.080 -3.321 1.00 97.75 109 SER A N 1
ATOM 768 C CA . SER A 1 109 ? 9.830 5.980 -3.287 1.00 97.75 109 SER A CA 1
ATOM 769 C C . SER A 1 109 ? 10.511 7.361 -3.322 1.00 97.75 109 SER A C 1
ATOM 771 O O . SER A 1 109 ? 10.188 8.243 -4.133 1.00 97.75 109 SER A O 1
ATOM 773 N N . ALA A 1 110 ? 11.511 7.549 -2.460 1.00 96.19 110 ALA A N 1
A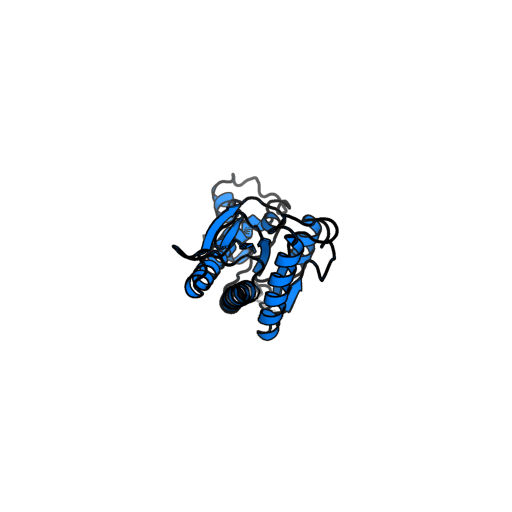TOM 774 C CA . ALA A 1 110 ? 12.383 8.722 -2.465 1.00 96.19 110 ALA A CA 1
ATOM 775 C C . ALA A 1 110 ? 13.512 8.644 -3.516 1.00 96.19 110 ALA A C 1
ATOM 777 O O . ALA A 1 110 ? 14.272 9.605 -3.667 1.00 96.19 110 ALA A O 1
ATOM 778 N N . LEU A 1 111 ? 13.598 7.557 -4.296 1.00 92.69 111 LEU A N 1
ATOM 779 C CA . LEU A 1 111 ? 14.521 7.444 -5.427 1.00 92.69 111 LEU A CA 1
ATOM 780 C C . LEU A 1 111 ? 14.332 8.584 -6.442 1.00 92.69 111 LEU A C 1
ATOM 782 O O . LEU A 1 111 ? 13.257 9.168 -6.596 1.00 92.69 111 LEU A O 1
ATOM 786 N N . ARG A 1 112 ? 15.399 8.926 -7.168 1.00 86.31 112 ARG A N 1
ATOM 787 C CA . ARG A 1 112 ? 15.309 9.886 -8.280 1.00 86.31 112 ARG A CA 1
ATOM 788 C C . ARG A 1 112 ? 14.713 9.189 -9.499 1.00 86.31 112 ARG A C 1
ATOM 790 O O . ARG A 1 112 ? 15.122 8.073 -9.801 1.00 86.31 112 ARG A O 1
ATOM 797 N N . SER A 1 113 ? 13.813 9.856 -10.223 1.00 80.69 113 SER A N 1
ATOM 798 C CA . SER A 1 113 ? 13.245 9.272 -11.442 1.00 80.69 113 SER A CA 1
ATOM 799 C C . SER A 1 113 ? 14.332 8.976 -12.479 1.00 80.69 113 SER A C 1
ATOM 801 O O . SER A 1 113 ? 15.341 9.688 -12.566 1.00 80.69 113 SER A O 1
ATOM 803 N N . SER A 1 114 ? 14.123 7.936 -13.284 1.00 73.75 114 SER A N 1
ATOM 804 C CA . SER A 1 114 ? 15.035 7.550 -14.365 1.00 73.75 114 SER A CA 1
ATOM 805 C C . SER A 1 114 ? 15.308 8.711 -15.331 1.00 73.75 114 SER A C 1
ATOM 807 O O . SER A 1 114 ? 16.464 8.943 -15.677 1.00 73.75 114 SER A O 1
ATOM 809 N N . VAL A 1 115 ? 14.280 9.501 -15.666 1.00 71.50 115 VAL A N 1
ATOM 810 C CA . VAL A 1 115 ? 14.373 10.708 -16.508 1.00 71.50 115 VAL A CA 1
ATOM 811 C C . VAL A 1 115 ? 15.313 11.749 -15.894 1.00 71.50 115 VAL A C 1
ATOM 813 O O . VAL A 1 115 ? 16.265 12.185 -16.540 1.00 71.50 115 VAL A O 1
ATOM 816 N N . MET A 1 116 ? 15.120 12.103 -14.616 1.00 69.38 116 MET A N 1
ATOM 817 C CA . MET A 1 116 ? 15.998 13.063 -13.931 1.00 69.38 116 MET A CA 1
ATOM 818 C C . MET A 1 116 ? 17.431 12.543 -13.794 1.00 69.38 116 MET A C 1
ATOM 820 O O . MET A 1 116 ? 18.385 13.318 -13.799 1.00 69.38 116 MET A O 1
ATOM 824 N N . ARG A 1 117 ? 17.608 11.227 -13.649 1.00 70.00 117 ARG A N 1
ATOM 825 C CA . ARG A 1 117 ? 18.941 10.623 -13.603 1.00 70.00 117 ARG A CA 1
ATOM 826 C C . ARG A 1 117 ? 19.621 10.624 -14.964 1.00 70.00 117 ARG A C 1
ATOM 828 O O . ARG A 1 117 ? 20.820 10.874 -15.001 1.00 70.00 117 ARG A O 1
ATOM 835 N N . ALA A 1 118 ? 18.893 10.347 -16.044 1.00 69.19 118 ALA A N 1
ATOM 836 C CA . ALA A 1 118 ? 19.421 10.385 -17.404 1.00 69.19 118 ALA A CA 1
ATOM 837 C C . ALA A 1 118 ? 19.892 11.798 -17.776 1.00 69.19 118 ALA A C 1
ATOM 839 O O . ALA A 1 118 ? 20.997 11.945 -18.288 1.00 69.19 118 ALA A O 1
ATOM 840 N N . ALA A 1 119 ? 19.124 12.830 -17.406 1.00 71.62 119 ALA A N 1
ATOM 841 C CA . ALA A 1 119 ? 19.505 14.231 -17.603 1.00 71.62 119 ALA A CA 1
ATOM 842 C C . ALA A 1 119 ? 20.819 14.625 -16.891 1.00 71.62 119 ALA A C 1
ATOM 844 O O . ALA A 1 119 ? 21.511 15.532 -17.343 1.00 71.62 119 ALA A O 1
ATOM 845 N N . ASN A 1 120 ? 21.184 13.923 -15.810 1.00 66.56 120 ASN A N 1
ATOM 846 C CA . ASN A 1 120 ? 22.367 14.209 -14.993 1.00 66.56 120 ASN A CA 1
ATOM 847 C C . ASN A 1 120 ? 23.512 13.184 -15.156 1.00 66.56 120 ASN A C 1
ATOM 849 O O . ASN A 1 120 ? 24.460 13.224 -14.370 1.00 66.56 120 ASN A O 1
ATOM 853 N N . ARG A 1 121 ? 23.448 12.244 -16.116 1.00 64.88 121 ARG A N 1
ATOM 854 C CA . ARG A 1 121 ? 24.545 11.288 -16.370 1.00 64.88 121 ARG A CA 1
ATOM 855 C C . ARG A 1 121 ? 25.439 11.728 -17.537 1.00 64.88 121 ARG A C 1
ATOM 857 O O . ARG A 1 121 ? 24.919 12.144 -18.571 1.00 64.88 121 ARG A O 1
ATOM 864 N N . PRO A 1 122 ? 26.767 11.525 -17.443 1.00 61.84 122 PRO A N 1
ATOM 865 C CA . PRO A 1 122 ? 27.636 11.490 -18.617 1.00 61.84 122 PRO A CA 1
ATOM 866 C C . PRO A 1 122 ? 27.161 10.404 -19.600 1.00 61.84 122 PRO A C 1
ATOM 868 O O . PRO A 1 122 ? 26.819 9.296 -19.180 1.00 61.84 122 PRO A O 1
ATOM 871 N N . ARG A 1 123 ? 27.143 10.712 -20.906 1.00 59.25 123 ARG A N 1
ATOM 872 C CA . ARG A 1 123 ? 26.603 9.843 -21.979 1.00 59.25 123 ARG A CA 1
ATOM 873 C C . ARG A 1 123 ? 27.249 8.448 -22.077 1.00 59.25 123 ARG A C 1
ATOM 875 O O . ARG A 1 123 ? 26.652 7.572 -22.690 1.00 59.25 123 ARG A O 1
ATOM 882 N N . GLU A 1 124 ? 28.421 8.227 -21.483 1.00 53.25 124 GLU A N 1
ATOM 883 C CA . GLU A 1 124 ? 29.200 6.984 -21.624 1.00 53.25 124 GLU A CA 1
ATOM 884 C C . GLU A 1 124 ? 28.826 5.859 -20.636 1.00 53.25 124 GLU A C 1
ATOM 886 O O . GLU A 1 124 ? 29.251 4.723 -20.821 1.00 53.25 124 GLU A O 1
ATOM 891 N N . GLU A 1 125 ? 27.980 6.102 -19.625 1.00 53.94 125 GLU A N 1
ATOM 892 C CA . GLU A 1 125 ? 27.621 5.084 -18.617 1.00 53.94 125 GLU A CA 1
ATOM 893 C C . GLU A 1 125 ? 26.213 4.489 -18.800 1.00 53.94 125 GLU A C 1
ATOM 895 O O . GLU A 1 125 ? 25.390 4.441 -17.868 1.00 53.94 125 GLU A O 1
ATOM 900 N N . ALA A 1 126 ? 25.913 3.996 -20.000 1.00 55.72 126 ALA A N 1
ATOM 901 C CA . ALA A 1 126 ? 24.742 3.152 -20.225 1.00 55.72 126 ALA A CA 1
ATOM 902 C C . ALA A 1 126 ? 24.994 1.746 -19.643 1.00 55.72 126 ALA A C 1
ATOM 904 O O . ALA A 1 126 ? 25.340 0.805 -20.350 1.00 55.72 126 ALA A O 1
ATOM 905 N N . ARG A 1 127 ? 24.859 1.595 -18.318 1.00 57.19 127 ARG A N 1
ATOM 906 C CA . ARG A 1 127 ? 24.858 0.268 -17.678 1.00 57.19 127 ARG A CA 1
ATOM 907 C C . ARG A 1 127 ? 23.691 -0.563 -18.221 1.00 57.19 127 ARG A C 1
ATOM 909 O O . ARG A 1 127 ? 22.550 -0.105 -18.174 1.00 57.19 127 ARG A O 1
ATOM 916 N N . THR A 1 128 ? 23.969 -1.786 -18.666 1.00 62.00 128 THR A N 1
ATOM 917 C CA . THR A 1 128 ? 22.946 -2.797 -18.957 1.00 62.00 128 THR A CA 1
ATOM 918 C C . THR A 1 128 ? 22.347 -3.299 -17.641 1.00 62.00 128 THR A C 1
ATOM 920 O O . THR A 1 128 ? 23.072 -3.820 -16.795 1.00 62.00 128 THR A O 1
ATOM 923 N N . GLY A 1 129 ? 21.034 -3.138 -17.466 1.00 70.50 129 GLY A N 1
ATOM 924 C CA . GLY A 1 129 ? 20.294 -3.603 -16.288 1.00 70.50 129 GLY A CA 1
ATOM 925 C C . GLY A 1 129 ? 20.042 -2.526 -15.223 1.00 70.50 129 GLY A C 1
ATOM 926 O O . GLY A 1 129 ? 20.879 -1.663 -14.943 1.00 70.50 129 GLY A O 1
ATOM 927 N N . VAL A 1 130 ? 18.859 -2.586 -14.609 1.00 79.88 130 VAL A N 1
ATOM 928 C CA . VAL A 1 130 ? 18.470 -1.727 -13.482 1.00 79.88 130 VAL A CA 1
ATOM 929 C C . VAL A 1 130 ? 18.898 -2.415 -12.181 1.00 79.88 130 VAL A C 1
ATOM 931 O O . VAL A 1 130 ? 18.466 -3.540 -11.939 1.00 79.88 130 VAL A O 1
ATOM 934 N N . PRO A 1 131 ? 19.742 -1.799 -11.325 1.00 89.19 131 PRO A N 1
ATOM 935 C CA . PRO A 1 131 ? 20.078 -2.397 -10.035 1.00 89.19 131 PRO A CA 1
ATOM 936 C C . PRO A 1 131 ? 18.832 -2.615 -9.186 1.00 89.19 131 PRO A C 1
ATOM 938 O O . PRO A 1 131 ? 18.001 -1.717 -9.092 1.00 89.19 131 PRO A O 1
ATOM 941 N N . TRP A 1 132 ? 18.750 -3.770 -8.528 1.00 91.38 132 TRP A N 1
ATOM 942 C CA . TRP A 1 132 ? 17.558 -4.213 -7.805 1.00 91.38 132 TRP A CA 1
ATOM 943 C C . TRP A 1 132 ? 17.003 -3.184 -6.811 1.00 91.38 132 TRP A C 1
ATOM 945 O O . TRP A 1 132 ? 15.819 -2.873 -6.852 1.00 91.38 132 TRP A O 1
ATOM 955 N N . GLY A 1 133 ? 17.859 -2.565 -5.989 1.00 91.88 133 GLY A N 1
ATOM 956 C CA . GLY A 1 133 ? 17.457 -1.509 -5.042 1.00 91.88 133 GLY A CA 1
ATOM 957 C C . GLY A 1 133 ? 17.051 -0.174 -5.682 1.00 91.88 133 GLY A C 1
ATOM 958 O O . GLY A 1 133 ? 16.937 0.830 -4.989 1.00 91.88 133 GLY A O 1
ATOM 959 N N . ARG A 1 134 ? 16.935 -0.129 -7.011 1.00 90.75 134 ARG A N 1
ATOM 960 C CA . ARG A 1 134 ? 16.556 1.043 -7.806 1.00 90.75 134 ARG A CA 1
ATOM 961 C C . ARG A 1 134 ? 15.545 0.697 -8.893 1.00 90.75 134 ARG A C 1
ATOM 963 O O . ARG A 1 134 ? 15.346 1.491 -9.810 1.00 90.75 134 ARG A O 1
ATOM 970 N N . ALA A 1 135 ? 14.932 -0.481 -8.811 1.00 93.00 135 ALA A N 1
ATOM 971 C CA . ALA A 1 135 ? 13.942 -0.937 -9.778 1.00 93.00 135 ALA A CA 1
ATOM 972 C C . ALA A 1 135 ? 12.789 0.069 -9.929 1.00 93.00 135 ALA A C 1
ATOM 974 O O . ALA A 1 135 ? 12.296 0.286 -11.036 1.00 93.00 135 ALA A O 1
ATOM 975 N N . GLN A 1 136 ? 12.463 0.775 -8.843 1.00 95.31 136 GLN A N 1
ATOM 976 C CA . GLN A 1 136 ? 11.370 1.733 -8.818 1.00 95.31 136 GLN A CA 1
ATOM 977 C C . GLN A 1 136 ? 11.658 3.070 -9.534 1.00 95.31 136 GLN A C 1
ATOM 979 O O . GLN A 1 136 ? 10.735 3.836 -9.809 1.00 95.31 136 GLN A O 1
ATOM 984 N N . GLU A 1 137 ? 12.914 3.378 -9.896 1.00 92.38 137 GLU A N 1
ATOM 985 C CA . GLU A 1 137 ? 13.282 4.665 -10.523 1.00 92.38 137 GLU A CA 1
ATOM 986 C C . GLU A 1 137 ? 12.459 4.985 -11.786 1.00 92.38 137 GLU A C 1
ATOM 988 O O . GLU A 1 137 ? 12.185 6.157 -12.060 1.00 92.38 137 GLU A O 1
ATOM 993 N N . ALA A 1 138 ? 12.057 3.966 -12.551 1.00 90.12 138 ALA A N 1
ATOM 994 C CA . ALA A 1 138 ? 11.271 4.139 -13.771 1.00 90.12 138 ALA A CA 1
ATOM 995 C C . ALA A 1 138 ? 9.805 4.531 -13.513 1.00 90.12 138 ALA A C 1
ATOM 997 O O . ALA A 1 138 ? 9.209 5.194 -14.361 1.00 90.12 138 ALA A O 1
ATOM 998 N N . TYR A 1 139 ? 9.238 4.196 -12.348 1.00 93.75 139 TYR A N 1
ATOM 999 C CA . TYR A 1 139 ? 7.826 4.461 -12.051 1.00 93.75 139 TYR A CA 1
ATOM 1000 C C . TYR A 1 139 ? 7.602 5.515 -10.966 1.00 93.75 139 TYR A C 1
ATOM 1002 O O . TYR A 1 139 ? 6.454 5.885 -10.754 1.00 93.75 139 TYR A O 1
ATOM 1010 N N . VAL A 1 140 ? 8.650 6.100 -10.361 1.00 94.56 140 VAL A N 1
ATOM 1011 C CA . VAL A 1 140 ? 8.532 7.186 -9.353 1.00 94.56 140 VAL A CA 1
ATOM 1012 C C . VAL A 1 140 ? 7.516 8.267 -9.752 1.00 94.56 140 VAL A C 1
ATOM 1014 O O . VAL A 1 140 ? 6.718 8.697 -8.921 1.00 94.56 140 VAL A O 1
ATOM 1017 N N . ALA A 1 141 ? 7.520 8.705 -11.015 1.00 92.88 141 ALA A N 1
ATOM 1018 C CA . ALA A 1 141 ? 6.584 9.724 -11.492 1.00 92.88 141 ALA A CA 1
ATOM 1019 C C . ALA A 1 141 ? 5.125 9.229 -11.491 1.00 92.88 141 ALA A C 1
ATOM 1021 O O . ALA A 1 141 ? 4.244 9.930 -10.997 1.00 92.88 141 ALA A O 1
ATOM 1022 N N . GLN A 1 142 ? 4.871 8.012 -11.984 1.00 94.75 142 GLN A N 1
ATOM 1023 C CA . GLN A 1 142 ? 3.533 7.410 -11.971 1.00 94.75 142 GLN A CA 1
ATOM 1024 C C . GLN A 1 142 ? 3.066 7.091 -10.548 1.00 94.75 142 GLN A C 1
ATOM 1026 O O . GLN A 1 142 ? 1.914 7.356 -10.221 1.00 94.75 142 GLN A O 1
ATOM 1031 N N . SER A 1 143 ? 3.962 6.616 -9.679 1.00 97.56 143 SER A N 1
ATOM 1032 C CA . SER A 1 143 ? 3.693 6.428 -8.253 1.00 97.56 143 SER A CA 1
ATOM 1033 C C . SER A 1 143 ? 3.223 7.725 -7.598 1.00 97.56 143 SER A C 1
ATOM 1035 O O . SER A 1 143 ? 2.264 7.702 -6.839 1.00 97.56 143 SER A O 1
ATOM 1037 N N . GLY A 1 144 ? 3.836 8.868 -7.926 1.00 97.12 144 GLY A N 1
ATOM 1038 C CA . GLY A 1 144 ? 3.397 10.178 -7.434 1.00 97.12 144 GLY A CA 1
ATOM 1039 C C . GLY A 1 144 ? 1.984 10.561 -7.891 1.00 97.12 144 GLY A C 1
ATOM 1040 O O . GLY A 1 144 ? 1.195 11.063 -7.092 1.00 97.12 144 GLY A O 1
ATOM 1041 N N . LEU A 1 145 ? 1.637 10.290 -9.155 1.00 96.88 145 LEU A N 1
ATOM 1042 C CA . LEU A 1 145 ? 0.285 10.528 -9.678 1.00 96.88 145 LEU A CA 1
ATOM 1043 C C . LEU A 1 145 ? -0.756 9.642 -8.981 1.00 96.88 145 LEU A C 1
ATOM 1045 O O . LEU A 1 145 ? -1.771 10.154 -8.509 1.00 96.88 145 LEU A O 1
ATOM 1049 N N . LEU A 1 146 ? -0.473 8.342 -8.865 1.00 97.94 146 LEU A N 1
ATOM 1050 C CA . LEU A 1 146 ? -1.315 7.378 -8.156 1.00 97.94 146 LEU A CA 1
ATOM 1051 C C . LEU A 1 146 ? -1.524 7.794 -6.692 1.00 97.94 146 LEU A C 1
ATOM 1053 O O . LEU A 1 146 ? -2.651 7.826 -6.196 1.00 97.94 146 LEU A O 1
ATOM 1057 N N . ALA A 1 147 ? -0.444 8.174 -6.013 1.00 98.44 147 ALA A N 1
ATOM 1058 C CA . ALA A 1 147 ? -0.469 8.579 -4.617 1.00 98.44 147 ALA A CA 1
ATOM 1059 C C . ALA A 1 147 ? -1.338 9.833 -4.396 1.00 98.44 147 ALA A C 1
ATOM 1061 O O . ALA A 1 147 ? -2.138 9.868 -3.463 1.00 98.44 147 ALA A O 1
ATOM 1062 N N . ASN A 1 148 ? -1.263 10.826 -5.292 1.00 98.06 148 ASN A N 1
ATOM 1063 C CA . ASN A 1 148 ? -2.114 12.021 -5.237 1.00 98.06 148 ASN A CA 1
ATOM 1064 C C . ASN A 1 148 ? -3.605 11.697 -5.441 1.00 98.06 148 ASN A C 1
ATOM 1066 O O . ASN A 1 148 ? -4.467 12.278 -4.771 1.00 98.06 148 ASN A O 1
ATOM 1070 N N . GLN A 1 149 ? -3.925 10.769 -6.349 1.00 97.56 149 GLN A N 1
ATOM 1071 C CA . GLN A 1 149 ? -5.305 10.323 -6.572 1.00 97.56 149 GLN A CA 1
ATOM 1072 C C . GLN A 1 149 ? -5.864 9.616 -5.339 1.00 97.56 149 GLN A C 1
ATOM 1074 O O . GLN A 1 149 ? -6.961 9.946 -4.886 1.00 97.56 149 GLN A O 1
ATOM 1079 N N . ILE A 1 150 ? -5.081 8.716 -4.741 1.00 98.31 150 ILE A N 1
ATOM 1080 C CA . ILE A 1 150 ? -5.459 8.025 -3.505 1.00 98.31 150 ILE A CA 1
ATOM 1081 C C . ILE A 1 150 ? -5.618 9.013 -2.346 1.00 98.31 150 ILE A C 1
ATOM 1083 O O . ILE A 1 150 ? -6.650 8.989 -1.680 1.00 98.31 150 ILE A O 1
ATOM 1087 N N . GLY A 1 151 ? -4.680 9.943 -2.145 1.00 98.06 151 GLY A N 1
ATOM 1088 C CA . GLY A 1 151 ? -4.798 10.981 -1.114 1.00 98.06 151 GLY A CA 1
ATOM 1089 C C . GLY A 1 151 ? -6.064 11.837 -1.268 1.00 98.06 151 GLY A C 1
ATOM 1090 O O . GLY A 1 151 ? -6.746 12.136 -0.285 1.00 98.06 151 GLY A O 1
ATOM 1091 N N . THR A 1 152 ? -6.440 12.163 -2.509 1.00 97.94 152 THR A N 1
ATOM 1092 C CA . THR A 1 152 ? -7.699 12.864 -2.811 1.00 97.94 152 THR A CA 1
ATOM 1093 C C . THR A 1 152 ? -8.923 12.014 -2.461 1.00 97.94 152 THR A C 1
ATOM 1095 O O . THR A 1 152 ? -9.863 12.525 -1.851 1.00 97.94 152 THR A O 1
ATOM 1098 N N . ALA A 1 153 ? -8.926 10.728 -2.823 1.00 98.12 153 ALA A N 1
ATOM 1099 C CA . ALA A 1 153 ? -10.025 9.812 -2.517 1.00 98.12 153 ALA A CA 1
ATOM 1100 C C . ALA A 1 153 ? -10.213 9.628 -1.001 1.00 98.12 153 ALA A C 1
ATOM 1102 O O . ALA A 1 153 ? -11.333 9.740 -0.505 1.00 98.12 153 ALA A O 1
ATOM 1103 N N . LEU A 1 154 ? -9.116 9.448 -0.259 1.00 98.06 154 LEU A N 1
ATOM 1104 C CA . LEU A 1 154 ? -9.113 9.363 1.204 1.00 98.06 154 LEU A CA 1
ATOM 1105 C C . LEU A 1 154 ? -9.684 10.630 1.847 1.00 98.06 154 LEU A C 1
ATOM 1107 O O . LEU A 1 154 ? -10.585 10.555 2.680 1.00 98.06 154 LEU A O 1
ATOM 1111 N N . THR A 1 155 ? -9.231 11.801 1.395 1.00 96.06 155 THR A N 1
ATOM 1112 C CA . THR A 1 155 ? -9.708 13.087 1.920 1.00 96.06 155 THR A CA 1
ATOM 1113 C C . THR A 1 155 ? -11.210 13.268 1.680 1.00 96.06 155 THR A C 1
ATOM 1115 O O . THR A 1 155 ? -11.931 13.702 2.578 1.00 96.06 155 THR A O 1
ATOM 1118 N N . ARG A 1 156 ? -11.719 12.878 0.501 1.00 96.31 156 ARG A N 1
ATOM 1119 C CA . ARG A 1 156 ? -13.165 12.887 0.199 1.00 96.31 156 ARG A CA 1
ATOM 1120 C C . ARG A 1 156 ? -13.963 11.913 1.066 1.00 96.31 156 ARG A C 1
ATOM 1122 O O . ARG A 1 156 ? -15.120 12.189 1.359 1.00 96.31 156 ARG A O 1
ATOM 1129 N N . ALA A 1 157 ? -13.347 10.816 1.497 1.00 96.12 157 ALA A N 1
ATOM 1130 C CA . ALA A 1 157 ? -13.923 9.869 2.450 1.00 96.12 157 ALA A CA 1
ATOM 1131 C C . ALA A 1 157 ? -13.804 10.330 3.920 1.00 96.12 157 ALA A C 1
ATOM 1133 O O . ALA A 1 157 ? -14.140 9.572 4.831 1.00 96.12 157 ALA A O 1
ATOM 1134 N N . GLY A 1 158 ? -13.323 11.555 4.173 1.00 95.00 158 GLY A N 1
ATOM 1135 C CA . GLY A 1 158 ? -13.135 12.090 5.523 1.00 95.00 158 GLY A CA 1
ATOM 1136 C C . GLY A 1 158 ? -11.939 11.488 6.266 1.00 95.00 158 GLY A C 1
ATOM 1137 O O . GLY A 1 158 ? -11.898 11.540 7.493 1.00 95.00 158 GLY A O 1
ATOM 1138 N N . ILE A 1 159 ? -10.979 10.902 5.544 1.00 96.00 159 ILE A N 1
ATOM 1139 C CA . ILE A 1 159 ? -9.754 10.314 6.095 1.00 96.00 159 ILE A CA 1
ATOM 1140 C C . ILE A 1 159 ? -8.588 11.257 5.764 1.00 96.00 159 ILE A C 1
ATOM 1142 O O . ILE A 1 159 ? -8.192 11.340 4.599 1.00 96.00 159 ILE A O 1
ATOM 1146 N N . PRO A 1 160 ? -8.023 11.981 6.751 1.00 95.50 160 PRO A N 1
ATOM 1147 C CA . PRO A 1 160 ? -6.868 12.839 6.521 1.00 95.50 160 PRO A CA 1
ATOM 1148 C C . PRO A 1 160 ? -5.696 12.029 5.966 1.00 95.50 160 PRO A C 1
ATOM 1150 O O . PRO A 1 160 ? -5.296 11.031 6.567 1.00 95.50 160 PRO A O 1
ATOM 1153 N N . ALA A 1 161 ? -5.143 12.471 4.838 1.00 96.50 161 ALA A N 1
ATOM 1154 C CA . ALA A 1 161 ? -4.022 11.818 4.179 1.00 96.50 161 ALA A CA 1
ATOM 1155 C C . ALA A 1 161 ? -2.833 12.777 4.057 1.00 96.50 161 ALA A C 1
ATOM 1157 O O . ALA A 1 161 ? -2.987 13.914 3.611 1.00 96.50 161 ALA A O 1
ATOM 1158 N N . THR A 1 162 ? -1.643 12.312 4.431 1.00 97.25 162 THR A N 1
ATOM 1159 C CA . THR A 1 162 ? -0.388 13.051 4.261 1.00 97.25 162 THR A CA 1
ATOM 1160 C C . THR A 1 162 ? 0.489 12.345 3.241 1.00 97.25 162 THR A C 1
ATOM 1162 O O . THR A 1 162 ? 0.747 11.148 3.347 1.00 97.25 162 THR A O 1
ATOM 1165 N N . MET A 1 163 ? 0.975 13.097 2.258 1.00 97.81 163 MET A N 1
ATOM 1166 C CA . MET A 1 163 ? 1.898 12.586 1.250 1.00 97.81 163 MET A CA 1
ATOM 1167 C C . MET A 1 163 ? 3.323 12.561 1.794 1.00 97.81 163 MET A C 1
ATOM 1169 O O . MET A 1 163 ? 3.778 13.548 2.374 1.00 97.81 163 MET A O 1
ATOM 1173 N N . MET A 1 164 ? 4.061 11.477 1.554 1.00 96.50 164 MET A N 1
ATOM 1174 C CA . MET A 1 164 ? 5.479 11.417 1.905 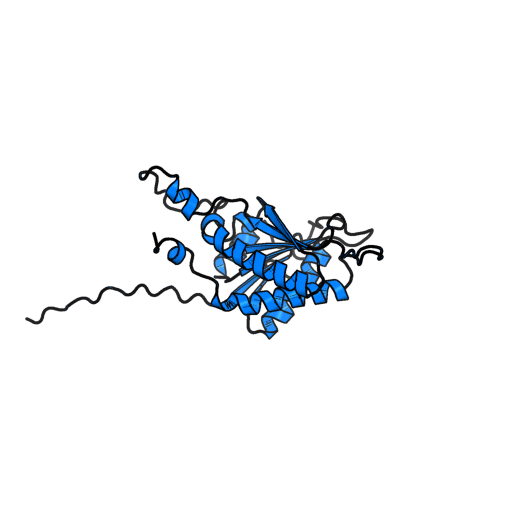1.00 96.50 164 MET A CA 1
ATOM 1175 C C . MET A 1 164 ? 6.326 10.665 0.878 1.00 96.50 164 MET A C 1
ATOM 1177 O O . MET A 1 164 ? 5.830 9.907 0.041 1.00 96.50 164 MET A O 1
ATOM 1181 N N . ARG A 1 165 ? 7.641 10.881 0.952 1.00 97.31 165 ARG A N 1
ATOM 1182 C CA . ARG A 1 165 ? 8.635 10.122 0.192 1.00 97.31 165 ARG A CA 1
ATOM 1183 C C . ARG A 1 165 ? 9.539 9.378 1.160 1.00 97.31 165 ARG A C 1
ATOM 1185 O O . ARG A 1 165 ? 10.008 9.972 2.126 1.00 97.31 165 ARG A O 1
ATOM 1192 N N . VAL A 1 166 ? 9.791 8.106 0.888 1.00 95.38 166 VAL A N 1
ATOM 1193 C CA . VAL A 1 166 ? 10.522 7.203 1.781 1.00 95.38 166 VAL A CA 1
ATOM 1194 C C . VAL A 1 166 ? 11.434 6.287 0.970 1.00 95.38 166 VAL A C 1
ATOM 1196 O O . VAL A 1 166 ? 11.112 5.935 -0.161 1.00 95.38 166 VAL A O 1
ATOM 1199 N N . MET A 1 167 ? 12.595 5.933 1.523 1.00 94.38 167 MET A N 1
ATOM 1200 C CA . MET A 1 167 ? 13.389 4.811 1.014 1.00 94.38 167 MET A CA 1
ATOM 1201 C C . MET A 1 167 ? 13.065 3.590 1.864 1.00 94.38 167 MET A C 1
ATOM 1203 O O . MET A 1 167 ? 13.384 3.568 3.052 1.00 94.38 167 MET A O 1
ATOM 1207 N N . MET A 1 168 ? 12.380 2.614 1.278 1.00 94.44 168 MET A N 1
ATOM 1208 C CA . MET A 1 168 ? 11.962 1.395 1.964 1.00 94.44 168 MET A CA 1
ATOM 1209 C C . MET A 1 168 ? 11.862 0.232 0.982 1.00 94.44 168 MET A C 1
ATOM 1211 O O . MET A 1 168 ? 11.531 0.409 -0.190 1.00 94.44 168 MET A O 1
ATOM 1215 N N . ARG A 1 169 ? 12.093 -0.982 1.478 1.00 96.12 169 ARG A N 1
ATOM 1216 C CA . ARG A 1 169 ? 11.828 -2.218 0.732 1.00 96.12 169 ARG A CA 1
ATOM 1217 C C . ARG A 1 169 ? 10.521 -2.850 1.236 1.00 96.12 169 ARG A C 1
ATOM 1219 O O . ARG A 1 169 ? 10.267 -2.745 2.432 1.00 96.12 169 ARG A O 1
ATOM 1226 N N . PRO A 1 170 ? 9.715 -3.495 0.373 1.00 96.62 170 PRO A N 1
ATOM 1227 C CA . PRO A 1 170 ? 9.976 -3.751 -1.046 1.00 96.62 170 PRO A CA 1
ATOM 1228 C C . PRO A 1 170 ? 9.711 -2.557 -1.975 1.00 96.62 170 PRO A C 1
ATOM 1230 O O . PRO A 1 170 ? 10.013 -2.664 -3.155 1.00 96.62 170 PRO A O 1
ATOM 1233 N N . LEU A 1 171 ? 9.187 -1.426 -1.485 1.00 97.81 171 LEU A N 1
ATOM 1234 C CA . LEU A 1 171 ? 8.736 -0.297 -2.317 1.00 97.81 171 LEU A CA 1
ATOM 1235 C C . LEU A 1 171 ? 9.749 0.153 -3.393 1.00 97.81 171 LEU A C 1
ATOM 1237 O O . LEU A 1 171 ? 9.366 0.365 -4.544 1.00 97.81 171 LEU A O 1
ATOM 1241 N N . ASP A 1 172 ? 11.034 0.260 -3.039 1.00 97.31 172 ASP A N 1
ATOM 1242 C CA . ASP A 1 172 ? 12.131 0.668 -3.935 1.00 97.31 172 ASP A CA 1
ATOM 1243 C C . ASP A 1 172 ? 12.541 -0.409 -4.967 1.00 97.31 172 ASP A C 1
ATOM 1245 O O . ASP A 1 172 ? 13.245 -0.119 -5.943 1.00 97.31 172 ASP A O 1
ATOM 1249 N N . ASN A 1 173 ? 12.087 -1.648 -4.771 1.00 97.19 173 ASN A N 1
ATOM 1250 C CA . ASN A 1 173 ? 12.373 -2.822 -5.598 1.00 97.19 173 ASN A CA 1
ATOM 1251 C C . ASN A 1 173 ? 11.243 -3.158 -6.584 1.00 97.19 173 ASN A C 1
ATOM 1253 O O . ASN A 1 173 ? 11.395 -4.074 -7.391 1.00 97.19 173 ASN A O 1
ATOM 1257 N N . LEU A 1 174 ? 10.120 -2.443 -6.527 1.00 96.75 174 LEU A N 1
ATOM 1258 C CA . LEU A 1 174 ? 8.951 -2.706 -7.361 1.00 96.75 174 LEU A 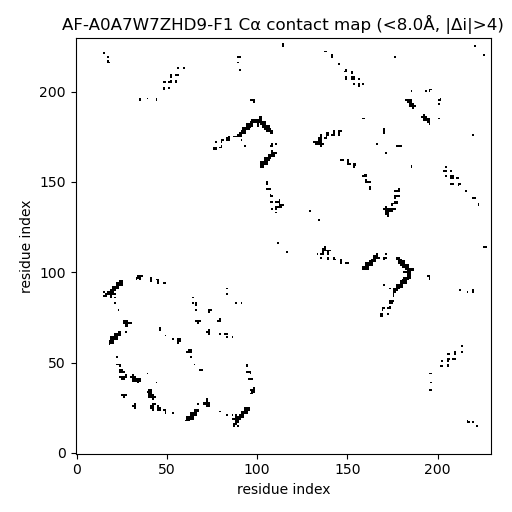CA 1
ATOM 1259 C C . LEU A 1 174 ? 9.109 -2.117 -8.772 1.00 96.75 174 LEU A C 1
ATOM 1261 O O . LEU A 1 174 ? 9.601 -1.003 -8.937 1.00 96.75 174 LEU A O 1
ATOM 1265 N N . THR A 1 175 ? 8.661 -2.852 -9.791 1.00 93.88 175 THR A N 1
ATOM 1266 C CA . THR A 1 175 ? 8.683 -2.462 -11.213 1.00 93.88 175 THR A CA 1
ATOM 1267 C C . THR A 1 175 ? 7.280 -2.136 -11.735 1.00 93.88 175 THR A C 1
ATOM 1269 O O . THR A 1 175 ? 6.905 -2.535 -12.834 1.00 93.88 175 THR A O 1
ATOM 1272 N N . CYS A 1 176 ? 6.503 -1.433 -10.918 1.00 93.88 176 CYS A N 1
ATOM 1273 C CA . CYS A 1 176 ? 5.127 -0.990 -11.146 1.00 93.88 176 CYS A CA 1
ATOM 1274 C C . CYS A 1 176 ? 4.941 0.362 -10.435 1.00 93.88 176 CYS A C 1
ATOM 1276 O O . CYS A 1 176 ? 5.659 0.633 -9.462 1.00 93.88 176 CYS A O 1
ATOM 1278 N N . PRO A 1 177 ? 3.955 1.191 -10.833 1.00 97.00 177 PRO A N 1
ATOM 1279 C CA . PRO A 1 177 ? 3.501 2.300 -10.000 1.00 97.00 177 PRO A CA 1
ATOM 1280 C C . PRO A 1 177 ? 3.168 1.778 -8.599 1.00 97.00 177 PRO A C 1
ATOM 1282 O O . PRO A 1 177 ? 2.302 0.919 -8.447 1.00 97.00 177 PRO A O 1
ATOM 1285 N N . ALA A 1 178 ? 3.879 2.248 -7.577 1.00 98.12 178 ALA A N 1
ATOM 1286 C CA . ALA A 1 178 ? 3.744 1.705 -6.233 1.00 98.12 178 ALA A CA 1
ATOM 1287 C C . ALA A 1 178 ? 3.686 2.765 -5.149 1.00 98.12 178 ALA A C 1
ATOM 1289 O O . ALA A 1 178 ? 4.374 3.789 -5.203 1.00 98.12 178 ALA A O 1
ATOM 1290 N N . ILE A 1 179 ? 2.891 2.450 -4.136 1.00 98.69 179 ILE A N 1
ATOM 1291 C CA . ILE A 1 179 ? 2.679 3.276 -2.958 1.00 98.69 179 ILE A CA 1
ATOM 1292 C C . ILE A 1 179 ? 2.766 2.431 -1.688 1.00 98.69 179 ILE A C 1
ATOM 1294 O O . ILE A 1 179 ? 2.459 1.237 -1.706 1.00 98.69 179 ILE A O 1
ATOM 1298 N N . SER A 1 180 ? 3.140 3.065 -0.582 1.00 98.56 180 SER A N 1
ATOM 1299 C CA . SER A 1 180 ? 2.873 2.544 0.755 1.00 98.56 180 SER A CA 1
ATOM 1300 C C . SER A 1 180 ? 1.689 3.278 1.384 1.00 98.56 180 SER A C 1
ATOM 1302 O O . SER A 1 180 ? 1.517 4.482 1.196 1.00 98.56 180 SER A O 1
ATOM 1304 N N . ILE A 1 181 ? 0.859 2.544 2.113 1.00 98.56 181 ILE A N 1
ATOM 1305 C CA . ILE A 1 181 ? -0.243 3.057 2.920 1.00 98.56 181 ILE A CA 1
ATOM 1306 C C . ILE A 1 181 ? 0.087 2.739 4.369 1.00 98.56 181 ILE A C 1
ATOM 1308 O O . ILE A 1 181 ? 0.024 1.584 4.772 1.00 98.56 181 ILE A O 1
ATOM 1312 N N . GLU A 1 182 ? 0.427 3.764 5.139 1.00 98.19 182 GLU A N 1
ATOM 1313 C CA . GLU A 1 182 ? 0.577 3.679 6.589 1.00 98.19 182 GLU A CA 1
ATOM 1314 C C . GLU A 1 182 ? -0.760 4.042 7.237 1.00 98.19 182 GLU A C 1
ATOM 1316 O O . GLU A 1 182 ? -1.163 5.212 7.228 1.00 98.19 182 GLU A O 1
ATOM 1321 N N . VAL A 1 183 ? -1.465 3.056 7.789 1.00 97.69 183 VAL A N 1
ATOM 1322 C CA . VAL A 1 183 ? -2.744 3.288 8.466 1.00 97.69 183 VAL A CA 1
ATOM 1323 C C . VAL A 1 183 ? -2.502 3.715 9.910 1.00 97.69 183 VAL A C 1
ATOM 1325 O O . VAL A 1 183 ? -2.033 2.935 10.735 1.00 97.69 183 VAL A O 1
ATOM 1328 N N . GLY A 1 184 ? -2.860 4.957 10.222 1.00 95.44 184 GLY A N 1
ATOM 1329 C CA . GLY A 1 184 ? -2.863 5.516 11.568 1.00 95.44 184 GLY A CA 1
ATOM 1330 C C . GLY A 1 184 ? -4.268 5.730 12.123 1.00 95.44 184 GLY A C 1
ATOM 1331 O O . GLY A 1 184 ? -5.276 5.585 11.421 1.00 95.44 184 GLY A O 1
ATOM 1332 N N . ALA A 1 185 ? -4.343 6.077 13.407 1.00 93.31 185 ALA A N 1
ATOM 1333 C CA . ALA A 1 185 ? -5.607 6.345 14.081 1.00 93.31 185 ALA A CA 1
ATOM 1334 C C . ALA A 1 185 ? -6.317 7.548 13.442 1.00 93.31 185 ALA A C 1
ATOM 1336 O O . ALA A 1 185 ? -5.700 8.579 13.158 1.00 93.31 185 ALA A O 1
ATOM 1337 N N . LEU A 1 186 ? -7.627 7.432 13.233 1.00 91.19 186 LEU A N 1
ATOM 1338 C CA . LEU A 1 186 ? -8.433 8.508 12.669 1.00 91.19 186 LEU A CA 1
ATOM 1339 C C . LEU A 1 186 ? -8.882 9.446 13.793 1.00 91.19 186 LEU A C 1
ATOM 1341 O O . LEU A 1 186 ? -9.760 9.111 14.588 1.00 91.19 186 LEU A O 1
ATOM 1345 N N . SER A 1 187 ? -8.279 10.629 13.853 1.00 80.38 187 SER A N 1
ATOM 1346 C CA . SER A 1 187 ? -8.581 11.651 14.859 1.00 80.38 187 SER A CA 1
ATOM 1347 C C . SER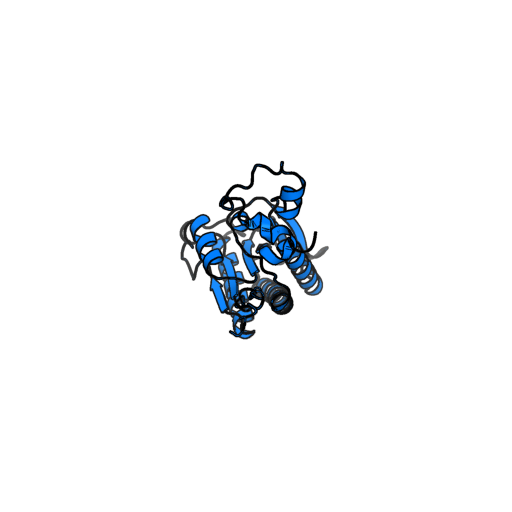 A 1 187 ? -9.237 12.860 14.197 1.00 80.38 187 SER A C 1
ATOM 1349 O O . SER A 1 187 ? -8.625 13.493 13.340 1.00 80.38 187 SER A O 1
ATOM 1351 N N . GLY A 1 188 ? -10.458 13.200 14.608 1.00 67.56 18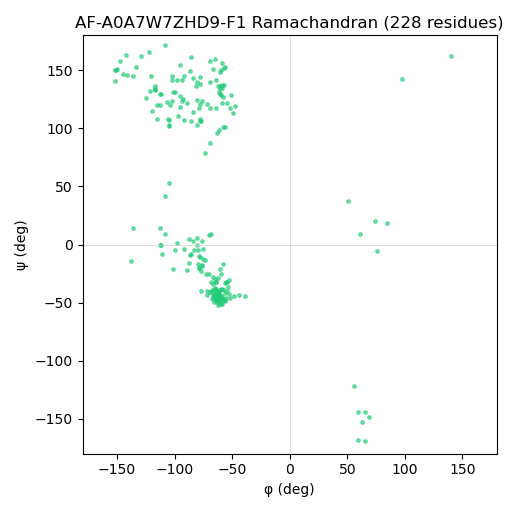8 GLY A N 1
ATOM 1352 C CA . GLY A 1 188 ? -11.045 14.517 14.343 1.00 67.56 188 GLY A CA 1
ATOM 1353 C C . GLY A 1 188 ? -10.630 15.524 15.418 1.00 67.56 188 GLY A C 1
ATOM 1354 O O . GLY A 1 188 ? -10.215 15.128 16.510 1.00 67.56 188 GLY A O 1
ATOM 1355 N N . GLU A 1 189 ? -10.755 16.822 15.143 1.00 56.31 189 GLU A N 1
ATOM 1356 C CA . GLU A 1 189 ? -10.573 17.843 16.181 1.00 56.31 189 GLU A CA 1
ATOM 1357 C C . GLU A 1 189 ? -11.571 17.610 17.332 1.00 56.31 189 GLU A C 1
ATOM 1359 O O . GLU A 1 189 ? -12.779 17.546 17.122 1.00 56.31 189 GLU A O 1
ATOM 1364 N N . GLY A 1 190 ? -11.063 17.423 18.555 1.00 58.19 190 GLY A N 1
ATOM 1365 C CA . GLY A 1 190 ? -11.872 17.288 19.775 1.00 58.19 190 GLY A CA 1
ATOM 1366 C C . GLY A 1 190 ? -12.592 15.947 19.994 1.00 58.19 190 GLY A C 1
ATOM 1367 O O . GLY A 1 190 ? -13.154 15.747 21.069 1.00 58.19 190 GLY A O 1
ATOM 1368 N N . ALA A 1 191 ? -12.563 15.011 19.038 1.00 69.88 191 ALA A N 1
ATOM 1369 C CA . ALA A 1 191 ? -13.199 13.695 19.166 1.00 69.88 191 ALA A CA 1
ATOM 1370 C C . ALA A 1 191 ? -12.219 12.607 19.644 1.00 69.88 191 ALA A C 1
ATOM 1372 O O . ALA A 1 191 ? -11.012 12.673 19.397 1.00 69.88 191 ALA A O 1
ATOM 1373 N N . LYS A 1 192 ? -12.744 11.555 20.292 1.00 80.94 192 LYS A N 1
ATOM 1374 C CA . LYS A 1 192 ? -11.967 10.340 20.586 1.00 80.94 192 LYS A CA 1
ATOM 1375 C C . LYS A 1 192 ? -11.478 9.736 19.267 1.00 80.94 192 LYS A C 1
ATOM 1377 O O . LYS A 1 192 ? -12.280 9.512 18.362 1.00 80.94 192 LYS A O 1
ATOM 1382 N N . ALA A 1 193 ? -10.178 9.465 19.171 1.00 88.50 193 ALA A N 1
ATOM 1383 C CA . ALA A 1 193 ? -9.601 8.857 17.979 1.00 88.50 193 ALA A CA 1
ATOM 1384 C C . ALA A 1 193 ? -10.221 7.474 17.721 1.00 88.50 193 ALA A C 1
ATOM 1386 O O . ALA A 1 193 ? -10.351 6.657 18.637 1.00 88.50 193 ALA A O 1
ATOM 1387 N N . THR A 1 194 ? -10.593 7.221 16.469 1.00 92.56 194 THR A N 1
ATOM 1388 C CA . THR A 1 194 ? -11.005 5.899 16.001 1.00 92.56 194 THR A CA 1
ATOM 1389 C C . THR A 1 194 ? -9.739 5.064 15.788 1.00 92.56 194 THR A C 1
ATOM 1391 O O . THR A 1 194 ? -8.858 5.489 15.032 1.00 92.56 194 THR A O 1
ATOM 1394 N N . PRO A 1 195 ? -9.590 3.922 16.480 1.00 93.38 195 PRO A N 1
ATOM 1395 C CA . PRO A 1 195 ? -8.373 3.127 16.410 1.00 93.38 195 PRO A CA 1
ATOM 1396 C C . PRO A 1 195 ? -8.217 2.471 15.036 1.00 93.38 195 PRO A C 1
ATOM 1398 O O . PRO A 1 195 ? -9.190 2.223 14.330 1.00 93.38 195 PRO A O 1
ATOM 1401 N N . VAL A 1 196 ? -6.978 2.121 14.692 1.00 94.50 196 VAL A N 1
ATOM 1402 C CA . VAL A 1 196 ? -6.627 1.424 13.440 1.00 94.50 196 VAL A CA 1
ATOM 1403 C C . VAL A 1 196 ? -7.305 0.049 13.325 1.00 94.50 196 VAL A C 1
ATOM 1405 O O . VAL A 1 196 ? -7.489 -0.469 12.229 1.00 94.50 196 VAL A O 1
ATOM 1408 N N . THR A 1 197 ? -7.725 -0.526 14.453 1.00 95.00 197 THR A N 1
ATOM 1409 C CA . THR A 1 197 ? -8.446 -1.803 14.545 1.00 95.00 197 THR A CA 1
ATOM 1410 C C . THR A 1 197 ? -9.957 -1.687 14.317 1.00 95.00 197 THR A C 1
ATOM 1412 O O . THR A 1 197 ? -10.643 -2.705 14.291 1.00 95.00 197 THR A O 1
ATOM 1415 N N . ASP A 1 198 ? -10.503 -0.476 14.160 1.00 96.00 198 ASP A N 1
ATOM 1416 C CA . ASP A 1 198 ? -11.933 -0.288 13.916 1.00 96.00 198 ASP A CA 1
ATOM 1417 C C . ASP A 1 198 ? -12.327 -0.800 12.521 1.00 96.00 198 ASP A C 1
ATOM 1419 O O . ASP A 1 198 ? -11.879 -0.286 11.493 1.00 96.00 198 ASP A O 1
ATOM 1423 N N . GLY A 1 199 ? -13.199 -1.809 12.478 1.00 97.06 199 GLY A N 1
ATOM 1424 C CA . GLY A 1 199 ? -13.598 -2.452 11.224 1.00 97.06 199 GLY A CA 1
ATOM 1425 C C . GLY A 1 199 ? -14.339 -1.518 10.262 1.00 97.06 199 GLY A C 1
ATOM 1426 O O . GLY A 1 199 ? -14.187 -1.650 9.049 1.00 97.06 199 GLY A O 1
ATOM 1427 N N . GLY A 1 200 ? -15.102 -0.548 10.780 1.00 97.25 200 GLY A N 1
ATOM 1428 C CA . GLY A 1 200 ? -15.792 0.446 9.957 1.00 97.25 200 GLY A CA 1
ATOM 1429 C C . GLY A 1 200 ? -14.816 1.422 9.299 1.00 97.25 200 GLY A C 1
ATOM 1430 O O . GLY A 1 200 ? -14.965 1.755 8.125 1.00 97.25 200 GLY A O 1
ATOM 1431 N N . TYR A 1 201 ? -13.791 1.855 10.029 1.00 96.94 201 TYR A N 1
ATOM 1432 C CA . TYR A 1 201 ? -12.710 2.677 9.499 1.00 96.94 201 TYR A CA 1
ATOM 1433 C C . TYR A 1 201 ? -11.894 1.928 8.443 1.00 96.94 201 TYR A C 1
ATOM 1435 O O . TYR A 1 201 ? -11.719 2.455 7.345 1.00 96.94 201 TYR A O 1
ATOM 1443 N N . GLN A 1 202 ? -11.472 0.692 8.722 1.00 98.12 202 GLN A N 1
ATOM 1444 C CA . GLN A 1 202 ? -10.751 -0.139 7.752 1.00 98.12 202 GLN A CA 1
ATOM 1445 C C . GLN A 1 202 ? -11.562 -0.376 6.471 1.00 98.12 202 GLN A C 1
ATOM 1447 O O . GLN A 1 202 ? -11.005 -0.352 5.375 1.00 98.12 202 GLN A O 1
ATOM 1452 N N . GLN A 1 203 ? -12.879 -0.572 6.591 1.00 98.56 203 GLN A N 1
ATOM 1453 C CA . GLN A 1 203 ? -13.763 -0.735 5.438 1.00 98.56 203 GLN A CA 1
ATOM 1454 C C . GLN A 1 203 ? -13.844 0.546 4.596 1.00 98.56 203 GLN A C 1
ATOM 1456 O O . GLN A 1 203 ? -13.597 0.488 3.394 1.00 98.56 203 GLN A O 1
ATOM 1461 N N . ARG A 1 204 ? -14.095 1.709 5.216 1.00 98.12 204 ARG A N 1
ATOM 1462 C CA . ARG A 1 204 ? -14.123 3.002 4.501 1.00 98.12 204 ARG A CA 1
ATOM 1463 C C . ARG A 1 204 ? -12.785 3.330 3.834 1.00 98.12 204 ARG A C 1
ATOM 1465 O O . ARG A 1 204 ? -12.758 3.859 2.726 1.00 98.12 204 ARG A O 1
ATOM 1472 N N . LEU A 1 205 ? -11.676 3.016 4.507 1.00 98.44 205 LEU A N 1
ATOM 1473 C CA . LEU A 1 205 ? -10.326 3.145 3.963 1.00 98.44 205 LEU A CA 1
ATOM 1474 C C . LEU A 1 205 ? -10.166 2.303 2.689 1.00 98.44 205 LEU A C 1
ATOM 1476 O O . LEU A 1 205 ? -9.732 2.822 1.659 1.00 98.44 205 LEU A O 1
ATOM 1480 N N . ALA A 1 206 ? -10.533 1.020 2.756 1.00 98.75 206 ALA A N 1
ATOM 1481 C CA . ALA A 1 206 ? -10.424 0.099 1.631 1.00 98.75 206 ALA A CA 1
ATOM 1482 C C . ALA A 1 206 ? -11.310 0.527 0.450 1.00 98.75 206 ALA A C 1
ATOM 1484 O O . ALA A 1 206 ? -10.850 0.508 -0.688 1.00 98.75 206 ALA A O 1
ATOM 1485 N N . GLU A 1 207 ? -12.538 0.984 0.707 1.00 98.75 207 GLU A N 1
ATOM 1486 C CA . GLU A 1 207 ? -13.456 1.507 -0.317 1.00 98.75 207 GLU A CA 1
ATOM 1487 C C . GLU A 1 207 ? -12.877 2.720 -1.053 1.00 98.75 207 GLU A C 1
ATOM 1489 O O . GLU A 1 207 ? -12.889 2.762 -2.285 1.00 98.75 207 GLU A O 1
ATOM 1494 N N . ALA A 1 208 ? -12.312 3.684 -0.319 1.00 98.56 208 ALA A N 1
ATOM 1495 C CA . ALA A 1 208 ? -11.708 4.875 -0.913 1.00 98.56 208 ALA A CA 1
ATOM 1496 C C . ALA A 1 208 ? -10.494 4.535 -1.797 1.00 98.56 208 ALA A C 1
ATOM 1498 O O . ALA A 1 208 ? -10.347 5.077 -2.896 1.00 98.56 208 ALA A O 1
ATOM 1499 N N . ILE A 1 209 ? -9.635 3.619 -1.339 1.00 98.62 209 ILE A N 1
ATOM 1500 C CA . ILE A 1 209 ? -8.469 3.162 -2.104 1.00 98.62 209 ILE A CA 1
ATOM 1501 C C . ILE A 1 209 ? -8.914 2.363 -3.338 1.00 98.62 209 ILE A C 1
ATOM 1503 O O . ILE A 1 209 ? -8.431 2.639 -4.436 1.00 98.62 209 ILE A O 1
ATOM 1507 N N . ALA A 1 210 ? -9.848 1.419 -3.189 1.00 98.50 210 ALA A N 1
ATOM 1508 C CA . ALA A 1 210 ? -10.341 0.592 -4.289 1.00 98.50 210 ALA A CA 1
ATOM 1509 C C . ALA A 1 210 ? -10.982 1.442 -5.396 1.00 98.50 210 ALA A C 1
ATOM 1511 O O . ALA A 1 210 ? -10.616 1.302 -6.562 1.00 98.50 210 ALA A O 1
ATOM 1512 N N . ALA A 1 211 ? -11.841 2.403 -5.035 1.00 96.75 211 ALA A N 1
ATOM 1513 C CA . ALA A 1 211 ? -12.443 3.329 -5.993 1.00 96.75 211 ALA A CA 1
ATOM 1514 C C . ALA A 1 211 ? -11.388 4.154 -6.757 1.00 96.75 211 ALA A C 1
ATOM 1516 O O . ALA A 1 211 ? -11.515 4.377 -7.961 1.00 96.75 211 ALA A O 1
ATOM 1517 N N . SER A 1 212 ? -10.312 4.579 -6.086 1.00 97.12 212 SER A N 1
ATOM 1518 C CA . SER A 1 212 ? -9.198 5.272 -6.745 1.00 97.12 212 SER A CA 1
ATOM 1519 C C . SER A 1 212 ? -8.448 4.356 -7.724 1.00 97.12 212 SER A C 1
ATOM 1521 O O . SER A 1 212 ? -8.152 4.750 -8.853 1.00 97.12 212 SER A O 1
ATOM 1523 N N . LEU A 1 213 ? -8.196 3.101 -7.340 1.00 96.94 213 LEU A N 1
ATOM 1524 C CA . LEU A 1 213 ? -7.524 2.116 -8.194 1.00 96.94 213 LEU A CA 1
ATOM 1525 C C . LEU A 1 213 ? -8.358 1.728 -9.424 1.00 96.94 213 LEU A C 1
ATOM 1527 O O . LEU A 1 213 ? -7.791 1.540 -10.502 1.00 96.94 213 LEU A O 1
ATOM 1531 N N . GLN A 1 214 ? -9.691 1.688 -9.315 1.00 94.00 214 GLN A N 1
ATOM 1532 C CA . GLN A 1 214 ? -10.576 1.545 -10.480 1.00 94.00 214 GLN A CA 1
ATOM 1533 C C . GLN A 1 214 ? -10.318 2.640 -11.525 1.00 94.00 214 GLN A C 1
ATOM 1535 O O . GLN A 1 214 ? -10.179 2.344 -12.712 1.00 94.00 214 GLN A O 1
ATOM 1540 N N . LEU A 1 215 ? -10.204 3.899 -11.088 1.00 93.00 215 LEU A N 1
ATOM 1541 C CA . LEU A 1 215 ? -9.915 5.033 -11.973 1.00 93.00 215 LEU A CA 1
ATOM 1542 C C . LEU A 1 215 ? -8.490 4.972 -12.541 1.00 93.00 215 LEU A C 1
ATOM 1544 O O . LEU A 1 215 ? -8.261 5.389 -13.681 1.00 93.00 215 LEU A O 1
ATOM 1548 N N . TRP A 1 216 ? -7.540 4.434 -11.772 1.00 93.38 216 TRP A N 1
ATOM 1549 C CA . TRP A 1 216 ? -6.143 4.280 -12.178 1.00 93.38 216 TRP A CA 1
ATOM 1550 C C . TRP A 1 216 ? -5.938 3.275 -13.320 1.00 93.38 216 TRP A C 1
ATOM 1552 O O . TRP A 1 216 ? -5.009 3.443 -14.111 1.00 93.38 216 TRP A O 1
ATOM 1562 N N . ARG A 1 217 ? -6.817 2.270 -13.459 1.00 87.88 217 ARG A N 1
ATOM 1563 C CA . ARG A 1 217 ? -6.722 1.149 -14.421 1.00 87.88 217 ARG A CA 1
ATOM 1564 C C . ARG A 1 217 ? -6.193 1.530 -15.810 1.00 87.88 217 ARG A C 1
ATOM 1566 O O . ARG A 1 217 ? -5.349 0.841 -16.373 1.00 87.88 217 ARG A O 1
ATOM 1573 N N . ASN A 1 218 ? -6.683 2.636 -16.371 1.00 83.69 218 ASN A N 1
ATOM 1574 C CA . ASN A 1 218 ? -6.353 3.060 -17.736 1.00 83.69 218 ASN A CA 1
ATOM 1575 C C . ASN A 1 218 ? -5.253 4.129 -17.825 1.00 83.69 218 ASN A C 1
ATOM 1577 O O . ASN A 1 218 ? -4.924 4.565 -18.929 1.00 83.69 218 ASN A O 1
ATOM 1581 N N . GLN A 1 219 ? -4.693 4.543 -16.690 1.00 86.00 219 GLN A N 1
ATOM 1582 C CA . GLN A 1 219 ? -3.718 5.629 -16.581 1.00 86.00 219 GLN A CA 1
ATOM 1583 C C . GLN A 1 219 ? -2.278 5.128 -16.434 1.00 86.00 219 GLN A C 1
ATOM 1585 O O . GLN A 1 219 ? -1.351 5.864 -16.767 1.00 86.00 219 GLN A O 1
ATOM 1590 N N . ALA A 1 220 ? -2.086 3.882 -15.990 1.00 79.69 220 ALA A N 1
ATOM 1591 C CA . ALA A 1 220 ? -0.769 3.259 -15.922 1.00 79.69 220 ALA A CA 1
ATOM 1592 C C . ALA A 1 220 ? -0.115 3.177 -17.313 1.00 79.69 220 ALA A C 1
ATOM 1594 O O . ALA A 1 220 ? -0.754 2.823 -18.309 1.00 79.69 220 ALA A O 1
ATOM 1595 N N . GLN A 1 221 ? 1.173 3.504 -17.369 1.00 75.81 221 GLN A N 1
ATOM 1596 C CA . GLN A 1 221 ? 1.980 3.512 -18.586 1.00 75.81 221 GLN A CA 1
ATOM 1597 C C . GLN A 1 221 ? 3.170 2.549 -18.440 1.00 75.81 221 GLN A C 1
ATOM 1599 O O . GLN A 1 221 ? 3.736 2.451 -17.346 1.00 75.81 221 GLN A O 1
ATOM 1604 N N . PRO A 1 222 ? 3.603 1.864 -19.515 1.00 69.50 222 PRO A N 1
ATOM 1605 C CA . PRO A 1 222 ? 4.858 1.114 -19.504 1.00 69.50 222 PRO A CA 1
ATOM 1606 C C . PRO A 1 222 ? 6.052 2.011 -19.140 1.00 69.50 222 PRO A C 1
ATOM 1608 O O . PRO A 1 222 ? 6.047 3.205 -19.440 1.00 69.50 222 PRO A O 1
ATOM 1611 N N . ALA A 1 223 ? 7.109 1.445 -18.549 1.00 66.38 223 ALA A N 1
ATOM 1612 C CA . ALA A 1 223 ? 8.330 2.196 -18.229 1.00 66.38 223 ALA A CA 1
ATOM 1613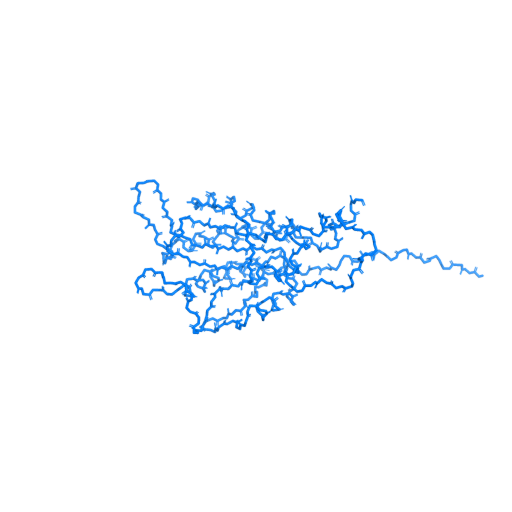 C C . ALA A 1 223 ? 8.930 2.931 -19.449 1.00 66.38 223 ALA A C 1
ATOM 1615 O O . ALA A 1 223 ? 9.416 4.056 -19.315 1.00 66.38 223 ALA A O 1
ATOM 1616 N N . ASP A 1 224 ? 8.852 2.325 -20.637 1.00 59.09 224 ASP A N 1
ATOM 1617 C CA . ASP A 1 224 ? 9.514 2.814 -21.853 1.00 59.09 224 ASP A CA 1
ATOM 1618 C C . ASP A 1 224 ? 8.786 3.983 -22.540 1.00 59.09 224 ASP A C 1
ATOM 1620 O O . ASP A 1 224 ? 9.404 4.742 -23.287 1.00 59.09 224 ASP A O 1
ATOM 1624 N N . SER A 1 225 ? 7.489 4.194 -22.276 1.00 54.69 225 SER A N 1
ATOM 1625 C CA . SER A 1 225 ? 6.742 5.306 -22.890 1.00 54.69 225 SER A CA 1
ATOM 1626 C C . SER A 1 225 ? 7.026 6.663 -22.232 1.00 54.69 225 SER A C 1
ATOM 1628 O O . SER A 1 225 ? 6.683 7.702 -22.791 1.00 54.69 225 SER A O 1
ATOM 1630 N N . MET A 1 226 ? 7.710 6.676 -21.084 1.00 51.88 226 MET A N 1
ATOM 1631 C CA . MET A 1 226 ? 8.043 7.884 -20.317 1.00 51.88 226 MET A CA 1
ATOM 1632 C C . MET A 1 226 ? 9.339 8.581 -20.782 1.00 51.88 226 MET A C 1
ATOM 1634 O O . MET A 1 226 ? 9.648 9.669 -20.299 1.00 51.88 226 MET A O 1
ATOM 1638 N N . GLY A 1 227 ? 10.109 7.965 -21.692 1.00 41.44 227 GLY A N 1
ATOM 1639 C CA . GLY A 1 227 ? 11.377 8.500 -22.217 1.00 41.44 227 GLY A CA 1
ATOM 1640 C C . GLY A 1 227 ? 11.348 8.932 -23.687 1.00 41.44 227 GLY A C 1
ATOM 1641 O O . GLY A 1 227 ? 12.305 9.539 -24.151 1.00 41.44 227 GLY A O 1
ATOM 1642 N N . ALA A 1 228 ? 10.271 8.644 -24.422 1.00 34.91 228 ALA A N 1
ATOM 1643 C CA . ALA A 1 228 ? 10.187 8.875 -25.869 1.00 34.91 228 ALA A CA 1
ATOM 1644 C C . ALA A 1 228 ? 9.708 10.290 -26.267 1.00 34.91 228 ALA A C 1
ATOM 1646 O O . ALA A 1 228 ? 9.484 10.552 -27.445 1.00 34.91 228 ALA A O 1
ATOM 1647 N N . GLY A 1 229 ? 9.511 11.184 -25.292 1.00 36.94 229 GLY A N 1
ATOM 1648 C CA . GLY A 1 229 ? 8.948 12.526 -25.492 1.00 36.94 229 GLY A CA 1
ATOM 1649 C C . GLY A 1 229 ? 9.910 13.693 -25.251 1.00 36.94 229 GLY A C 1
ATOM 1650 O O . GLY A 1 229 ? 9.429 14.813 -25.093 1.00 36.94 229 GLY A O 1
ATOM 1651 N N . LEU A 1 230 ? 11.224 13.448 -25.173 1.00 32.56 230 LEU A N 1
ATOM 1652 C CA . LEU A 1 230 ? 12.256 14.483 -25.022 1.00 32.56 230 LEU A CA 1
ATOM 1653 C C . LEU A 1 230 ? 13.256 14.441 -26.177 1.00 32.56 230 LEU A C 1
ATOM 1655 O O . LEU A 1 230 ? 13.783 13.339 -26.448 1.00 32.56 230 LEU A O 1
#

Foldseek 3Di:
DDDDDDDPPDPPQPPQPLQEEEEEQPFAAPGQDDDFPDDHGFSVLSQLLSVLLVVLSVVVVHDYHYCDDDRHGSDDLLSSQVSQQVGSYQEYEYETEDAVDEFKEKEAAPDAAPVVVVVVDDPPPPDDDDPQLQLCNLQRVVLVVLSVLLCVLCVVLVTHYHYYHDRDTPRNRHNHSYIYIYGYWYDDVPDDTHGSPDPVVSNSSSVSSSVSSSVSSVVRDHSVVVPPPD

Secondary structure (DSSP, 8-state):
-----PPP---------TTEEEEEE--BTTB--SEETTTEEHHHHHHHHHHHHHHHHHHTT-EEEES--TT-----HHHHHHHHHTTT-SEEEEEEEEEEEESEEEEEE-SPPHHHHHHTS-TT---SS--GGGGGGGTHHHHHHHHHHHHHHHHHTT--EEEEEE--TTGGG-SSSEEEEEEEEB--TTSPPBPTT-HHHHHHHHHHHHHHHHHHTTT---GGGGSTT-

Mean predicted aligned error: 7.94 Å

Organism: NCBI:txid474949

Radius of gyration: 19.49 Å; Cα contacts (8 Å, |Δi|>4): 436; chains: 1; bounding box: 45×35×84 Å

InterPro domains:
  IPR002508 N-acetylmuramoyl-L-alanine amidase, catalytic domain [PF01520] (21-213)
  IPR002508 N-acetylmuramoyl-L-alanine amidase, catalytic domain [cd02696] (20-214)
  IPR050695 N-acetylmuramoyl-L-alanine amidase 3 [PTHR30404] (8-213)

pLDDT: mean 86.34, std 17.61, range [32.56, 98.75]

Nearest PDB structures (foldseek):
  5emi-assembly1_A  TM=8.011E-01  e=2.328E-11  Nostoc punctiforme PCC 73102
  3ne8-assembly1_A-2  TM=7.346E-01  e=2.625E-11  Bartonella henselae
  8c0j-assembly1_A  TM=6.821E-01  e=8.699E-11  Citrobacter rodentium
  8c0j-assembly2_C  TM=7.029E-01  e=1.785E-10  Citrobacter rodentium
  4bin-assembly1_A  TM=7.023E-01  e=8.478E-10  Escherichia coli K-12

Solvent-accessible surface area (backbone atoms only — not comparable to full-atom values): 12442 Å² total; per-residue (Å²): 138,84,83,82,78,77,74,78,80,73,80,74,70,76,80,63,59,56,38,24,36,28,37,35,38,39,46,18,53,88,44,38,67,48,69,37,78,94,83,42,41,18,23,60,52,12,40,52,42,43,51,50,31,45,53,53,36,42,74,74,66,33,49,70,45,64,42,49,68,83,69,42,42,34,67,52,54,66,51,33,21,50,57,45,51,74,54,58,26,49,33,35,42,36,28,42,43,41,66,88,41,72,22,30,39,40,31,28,54,56,62,67,34,46,68,66,49,58,77,71,48,70,89,85,72,79,70,87,76,73,57,62,86,48,36,19,20,62,25,35,66,52,12,51,55,52,42,53,47,34,38,52,32,29,44,74,71,73,36,57,54,45,80,47,68,42,87,49,81,35,64,26,39,23,73,34,29,34,35,36,39,37,39,16,22,46,62,55,91,94,48,85,60,44,54,65,82,37,65,69,57,41,48,54,51,27,52,27,45,37,58,36,51,64,67,42,43,83,68,59,71,64,67,72,71,76,65,77,85,118